Protein 3V96 (pdb70)

B-factor: mean 47.63, std 18.94, range [15.51, 154.16]

Radius of gyration: 19.87 Å; Cα contacts (8 Å, |Δi|>4): 748; chains: 2; bounding box: 54×42×40 Å

Foldseek 3Di:
DDADAAQLLRLLLPFQWKFKWFWDPPDQKDKTFIGTPGTLHHVATIEIAGPDLVVFGDDDDDPDRVFIKIWRFHADPRHTYDGNRHDIGTPVVADVQSVCCSNPNSVQLNPQAEEDEQPDDVRDDPFLRYEYQCCCVPVVDSPDCLSRHWHFHDPDHSHTYTDD/DLFDPDAEFEEEAADDQPLDDPVLLVVLLVLLVVQLVVLFSHDYHYDHDDDTQEYEYEDAADDPDPDGDDAEDDDQWAAAAGDDDRHLYIYGYSSWREDCALPTQDSNLVSNLRNLRSGRHAADPDLDASSPPDSRCNVPPVPDHGDVVSSVRSVVHGD

Nearest PDB structures (foldseek):
  3v96-assembly1_A  TM=1.006E+00  e=2.222E-39  Homo sapiens
  6mav-assembly1_B  TM=9.788E-01  e=2.494E-33  Homo sapiens
  1uea-assembly2_D  TM=9.719E-01  e=1.109E-32  Homo sapiens
  7s7l-assembly1_B  TM=9.768E-01  e=2.820E-32  Homo sapiens
  6n9d-assembly1_B  TM=9.554E-01  e=1.179E-31  Homo sapiens

Organism: Homo sapiens (NCBI:txid9606)

GO terms:
  GO:0005125 cytokine activity (F, IDA)
  GO:0008191 metalloendopeptidase inhibitor activity (F, IDA)
  GO:0005576 extracellular region (C, IDA)
  GO:0043086 negative regulation of catalytic activity (P, IDA)
  GO:0010951 negative regulation of endopeptidase activity (P, IDA)
  GO:0008284 positive regulation of cell population proliferation (P, IDA)
  GO:0005576 extracellular region (C, EXP)
  GO:2001044 regulation of integrin-mediated signaling pathway (P, IMP)
  GO:0005576 extracellular region (C, TAS)
  GO:0005788 endoplasmic reticulum lumen (C, TAS)
  GO:0031093 platelet alpha granule lumen (C, TAS)
  GO:0005515 protein binding (F, IPI)
  GO:1901164 negative regulation of trophoblast cell migration (P, IMP)
  GO:0030414 peptidase inhibitor activity (F, IDA)
  GO:1905049 negative regulation of metallopeptidase activity (P, IDA)
  GO:0051045 negative regulation of membrane protein ectodomain proteolysis (P, IDA)
  GO:0071492 cellular response to UV-A (P, IDA)
  GO:0070062 extracellular exosome (C, HDA)
  GO:0008270 zinc ion binding (F, IDA)

InterPro domains:
  IPR001134 Netrin domain [PS50189] (24-147)
  IPR001820 Protease inhibitor I35 (TIMP) [PF00965] (22-199)
  IPR001820 Protease inhibitor I35 (TIMP) [PTHR11844] (9-205)
  IPR001820 Protease inhibitor I35 (TIMP) [SM00206] (24-199)
  IPR008993 Tissue inhibitor of metalloproteinases-like, OB-fold [G3DSA:2.40.50.120] (39-130)
  IPR008993 Tissue inhibitor of metalloproteinases-like, OB-fold [SSF50242] (24-202)
  IPR027465 Proteinase inhibitor I35b (TIMP), C-terminal [G3DSA:3.90.370.10] (24-199)
  IPR030490 Tissue inhibitor of metalloproteinase, conserved site [PS00288] (24-36)

Structure (mmCIF, N/CA/C/O backbone):
data_3V96
#
_entry.id   3V96
#
_cell.length_a   231.720
_cell.length_b   37.682
_cell.length_c   39.523
_cell.angle_alpha   90.00
_cell.angle_beta   90.00
_cell.angle_gamma   90.00
#
_symmetry.space_group_name_H-M   'P 21 21 2'
#
loop_
_entity.id
_entity.type
_entity.pdbx_description
1 polymer 'Metalloproteinase inhibitor 1'
2 polymer Stromelysin-2
3 non-polymer 'PHOSPHATE ION'
4 non-polymer 'ZINC ION'
5 non-polymer 'CALCIUM ION'
6 water water
#
loop_
_atom_site.group_PDB
_atom_site.id
_atom_site.type_symbol
_atom_site.label_atom_id
_atom_site.label_alt_id
_atom_site.label_comp_id
_atom_site.label_asym_id
_atom_site.label_entity_id
_atom_site.label_seq_id
_atom_site.pdbx_PDB_ins_code
_atom_site.Cartn_x
_atom_site.Cartn_y
_atom_site.Cartn_z
_atom_site.occupancy
_atom_site.B_iso_or_equiv
_atom_site.auth_seq_id
_atom_site.auth_comp_id
_atom_site.auth_asym_id
_atom_site.auth_atom_id
_atom_site.pdbx_PDB_model_num
ATOM 1 N N . CYS A 1 1 ? 140.385 5.382 -7.852 1.00 23.76 1 CYS A N 1
ATOM 2 C CA . CYS A 1 1 ? 141.511 4.364 -7.837 1.00 22.73 1 CYS A CA 1
ATOM 3 C C . CYS A 1 1 ? 141.969 4.291 -6.386 1.00 22.80 1 CYS A C 1
ATOM 4 O O . CYS A 1 1 ? 142.047 5.310 -5.709 1.00 22.22 1 CYS A O 1
ATOM 7 N N . THR A 1 2 ? 142.160 3.098 -5.879 1.00 23.09 2 THR A N 1
ATOM 8 C CA . THR A 1 2 ? 142.529 2.940 -4.441 1.00 23.00 2 THR A CA 1
ATOM 9 C C . THR A 1 2 ? 143.857 2.181 -4.428 1.00 21.96 2 THR A C 1
ATOM 10 O O . THR A 1 2 ? 143.963 1.182 -5.085 1.00 21.84 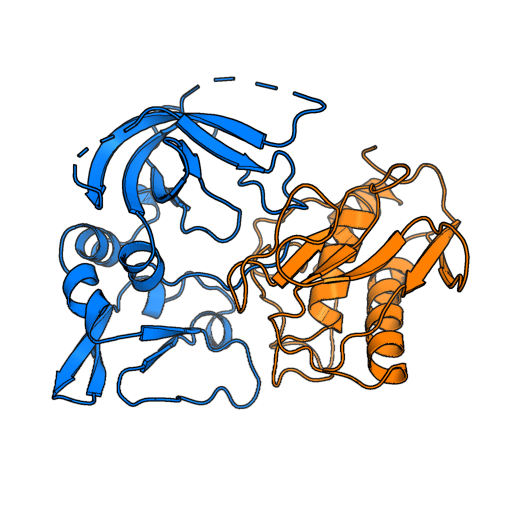2 THR A O 1
ATOM 14 N N . CYS A 1 3 ? 144.874 2.638 -3.668 1.00 22.26 3 CYS A N 1
ATOM 15 C CA . CYS A 1 3 ? 146.196 2.015 -3.666 1.00 21.66 3 CYS A CA 1
ATOM 16 C C . CYS A 1 3 ? 146.623 1.579 -2.249 1.00 22.74 3 CYS A C 1
ATOM 17 O O . CYS A 1 3 ? 146.280 2.272 -1.312 1.00 22.10 3 CYS A O 1
ATOM 20 N N . VAL A 1 4 ? 147.402 0.502 -2.140 1.00 21.20 4 VAL A N 1
ATOM 21 C CA . VAL A 1 4 ? 148.278 0.264 -1.010 1.00 25.80 4 VAL A CA 1
ATOM 22 C C . VAL A 1 4 ? 149.364 1.296 -1.185 1.00 25.65 4 VAL A C 1
ATOM 23 O O . VAL A 1 4 ? 149.907 1.358 -2.254 1.00 25.48 4 VAL A O 1
ATOM 27 N N . PRO A 1 5 ? 149.698 2.077 -0.151 1.00 27.02 5 PRO A N 1
ATOM 28 C CA . PRO A 1 5 ? 150.843 3.002 -0.215 1.00 29.09 5 PRO A CA 1
ATOM 29 C C . PRO A 1 5 ? 152.186 2.201 -0.251 1.00 29.94 5 PRO A C 1
ATOM 30 O O . PRO A 1 5 ? 152.272 1.148 0.399 1.00 29.70 5 PRO A O 1
ATOM 34 N N . PRO A 1 6 ? 153.212 2.676 -0.984 1.00 29.91 6 PRO A N 1
ATOM 35 C CA . PRO A 1 6 ? 154.510 2.067 -0.859 1.00 30.27 6 PRO A CA 1
ATOM 36 C C . PRO A 1 6 ? 155.310 2.866 0.199 1.00 29.69 6 PRO A C 1
ATOM 37 O O . PRO A 1 6 ? 155.223 4.105 0.288 1.00 29.89 6 PRO A O 1
ATOM 41 N N . HIS A 1 7 ? 156.051 2.145 0.991 1.00 28.72 7 HIS A N 1
ATOM 42 C CA . HIS A 1 7 ? 157.065 2.752 1.878 1.00 28.80 7 HIS A CA 1
ATOM 43 C C . HIS A 1 7 ? 158.177 3.121 0.854 1.00 26.35 7 HIS A C 1
ATOM 44 O O . HIS A 1 7 ? 158.276 2.457 -0.186 1.00 24.94 7 HIS A O 1
ATOM 51 N N . PRO A 1 8 ? 158.965 4.182 1.114 1.00 25.52 8 PRO A N 1
ATOM 52 C CA . PRO A 1 8 ? 160.095 4.579 0.236 1.00 25.25 8 PRO A CA 1
ATOM 53 C C . PRO A 1 8 ? 161.087 3.437 -0.095 1.00 27.36 8 PRO A C 1
ATOM 54 O O . PRO A 1 8 ? 161.504 3.309 -1.308 1.00 28.60 8 PRO A O 1
ATOM 58 N N . GLN A 1 9 ? 161.353 2.555 0.870 1.00 28.43 9 GLN A N 1
ATOM 59 C CA . GLN A 1 9 ? 162.226 1.364 0.656 1.00 30.12 9 GLN A CA 1
ATOM 60 C C . GLN A 1 9 ? 161.617 0.404 -0.399 1.00 30.03 9 GLN A C 1
ATOM 61 O O . GLN A 1 9 ? 162.302 -0.061 -1.324 1.00 28.87 9 GLN A O 1
ATOM 67 N N . THR A 1 10 ? 160.348 0.071 -0.200 1.00 28.79 10 THR A N 1
ATOM 68 C CA . THR A 1 10 ? 159.543 -0.654 -1.176 1.00 28.28 10 THR A CA 1
ATOM 69 C C . THR A 1 10 ? 159.528 -0.089 -2.596 1.00 27.73 10 THR A C 1
ATOM 70 O O . THR A 1 10 ? 159.744 -0.857 -3.602 1.00 27.28 10 THR A O 1
ATOM 74 N N . ALA A 1 11 ? 159.226 1.224 -2.668 1.00 25.06 11 ALA A N 1
ATOM 75 C CA . ALA A 1 11 ? 159.239 1.952 -3.901 1.00 26.23 11 ALA A CA 1
ATOM 76 C C . ALA A 1 11 ? 160.629 1.845 -4.610 1.00 26.82 11 ALA A C 1
ATOM 77 O O . ALA A 1 11 ? 160.716 1.524 -5.840 1.00 30.23 11 ALA A O 1
ATOM 79 N N . PHE A 1 12 ? 161.690 2.138 -3.863 1.00 28.41 12 PHE A N 1
ATOM 80 C CA . PHE A 1 12 ? 163.076 2.002 -4.368 1.00 29.69 12 PHE A CA 1
ATOM 81 C C . PHE A 1 12 ? 163.344 0.608 -4.965 1.00 31.31 12 PHE A C 1
ATOM 82 O O . PHE A 1 12 ? 163.689 0.482 -6.194 1.00 31.05 12 PHE A O 1
ATOM 90 N N . CYS A 1 13 ? 163.099 -0.408 -4.123 1.00 31.88 13 CYS A N 1
ATOM 91 C CA . CYS A 1 13 ? 163.395 -1.837 -4.419 1.00 35.72 13 CYS A CA 1
ATOM 92 C C . CYS A 1 13 ? 162.594 -2.469 -5.558 1.00 37.20 13 CYS A C 1
ATOM 93 O O . CYS A 1 13 ? 163.130 -3.342 -6.235 1.00 40.71 13 CYS A O 1
ATOM 96 N N . ASN A 1 14 ? 161.337 -2.022 -5.763 1.00 37.17 14 ASN A N 1
ATOM 97 C CA . ASN A 1 14 ? 160.389 -2.523 -6.769 1.00 35.97 14 ASN A CA 1
ATOM 98 C C . ASN A 1 14 ? 160.424 -1.726 -8.042 1.00 35.49 14 ASN A C 1
ATOM 99 O O . ASN A 1 14 ? 159.838 -2.180 -9.022 1.00 36.98 14 ASN A O 1
ATOM 104 N N . SER A 1 15 ? 160.950 -0.500 -8.025 1.00 33.74 15 SER A N 1
ATOM 105 C CA . SER A 1 15 ? 160.927 0.351 -9.236 1.00 32.59 15 SER A CA 1
ATOM 106 C C . SER A 1 15 ? 162.125 0.035 -10.102 1.00 34.16 15 SER A C 1
ATOM 107 O O . SER A 1 15 ? 163.192 -0.472 -9.596 1.00 34.15 15 SER A O 1
ATOM 110 N N . ASP A 1 16 ? 161.944 0.318 -11.400 1.00 33.67 16 ASP A N 1
ATOM 111 C CA . ASP A 1 16 ? 163.017 0.195 -12.382 1.00 35.35 16 ASP A CA 1
ATOM 112 C C . ASP A 1 16 ? 163.881 1.439 -12.448 1.00 35.08 16 ASP A C 1
ATOM 113 O O . ASP A 1 16 ? 165.058 1.364 -12.782 1.00 38.58 16 ASP A O 1
ATOM 118 N N . LEU A 1 17 ? 163.275 2.602 -12.225 1.00 33.43 17 LEU A N 1
ATOM 119 C CA . LEU A 1 17 ? 163.973 3.865 -12.233 1.00 32.03 17 LEU A CA 1
ATOM 120 C C . LEU A 1 17 ? 163.560 4.647 -11.043 1.00 31.45 17 LEU A C 1
ATOM 121 O O . LEU A 1 17 ? 162.352 4.662 -10.681 1.00 32.03 17 LEU A O 1
ATOM 126 N N . VAL A 1 18 ? 164.557 5.221 -10.362 1.00 31.21 18 VAL A N 1
ATOM 127 C CA . VAL A 1 18 ? 164.357 6.127 -9.220 1.00 30.01 18 VAL A CA 1
ATOM 128 C C . VAL A 1 18 ? 165.217 7.320 -9.646 1.00 31.37 18 VAL A C 1
ATOM 129 O O . VAL A 1 18 ? 166.447 7.198 -9.801 1.00 32.40 18 VAL A O 1
ATOM 133 N N . ILE A 1 19 ? 164.558 8.454 -9.881 1.00 29.30 19 ILE A N 1
ATOM 134 C CA . ILE A 1 19 ? 165.227 9.645 -10.349 1.00 30.96 19 ILE A CA 1
ATOM 135 C C . ILE A 1 19 ? 164.666 10.838 -9.589 1.00 31.10 19 ILE A C 1
ATOM 136 O O . ILE A 1 19 ? 163.563 10.738 -9.008 1.00 29.72 19 ILE A O 1
ATOM 141 N N . ARG A 1 20 ? 165.453 11.917 -9.556 1.00 32.63 20 ARG A N 1
ATOM 142 C CA . ARG A 1 20 ? 165.015 13.282 -9.281 1.00 32.67 20 ARG A CA 1
ATOM 143 C C . ARG A 1 20 ? 164.829 13.980 -10.605 1.00 33.10 20 ARG A C 1
ATOM 144 O O . ARG A 1 20 ? 165.712 13.945 -11.454 1.00 34.51 20 ARG A O 1
ATOM 152 N N . ALA A 1 21 ? 163.712 14.664 -10.753 1.00 32.58 21 ALA A N 1
ATOM 153 C CA . ALA A 1 21 ? 163.415 15.342 -11.968 1.00 31.62 21 ALA A CA 1
ATOM 154 C C . ALA A 1 21 ? 162.600 16.598 -11.746 1.00 32.23 21 ALA A C 1
ATOM 155 O O . ALA A 1 21 ? 161.911 16.706 -10.745 1.00 32.26 21 ALA A O 1
ATOM 157 N N . LYS A 1 22 ? 162.731 17.574 -12.644 1.00 34.24 22 LYS A N 1
ATOM 158 C CA . LYS A 1 22 ? 161.789 18.689 -12.684 1.00 35.53 22 LYS A CA 1
ATOM 159 C C . LYS A 1 22 ? 160.727 18.365 -13.702 1.00 34.77 22 LYS A C 1
ATOM 160 O O . LYS A 1 22 ? 160.971 17.597 -14.613 1.00 34.39 22 LYS A O 1
ATOM 166 N N . PHE A 1 23 ? 159.518 18.873 -13.464 1.00 34.31 23 PHE A N 1
ATOM 167 C CA . PHE A 1 23 ? 158.411 18.724 -14.417 1.00 31.69 23 PHE A CA 1
ATOM 168 C C . PHE A 1 23 ? 158.439 19.978 -15.282 1.00 33.61 23 PHE A C 1
ATOM 169 O O . PHE A 1 23 ? 158.680 21.069 -14.767 1.00 35.22 23 PHE A O 1
ATOM 177 N N . VAL A 1 24 ? 158.287 19.808 -16.593 1.00 87.48 24 VAL A N 1
ATOM 178 C CA . VAL A 1 24 ? 158.160 20.924 -17.527 1.00 98.93 24 VAL A CA 1
ATOM 179 C C . VAL A 1 24 ? 156.945 20.643 -18.399 1.00 98.19 24 VAL A C 1
ATOM 180 O O . VAL A 1 24 ? 156.147 21.535 -18.659 1.00 107.50 24 VAL A O 1
ATOM 184 N N . GLN A 1 31 ? 142.754 14.484 -23.778 1.00 91.03 31 GLN A N 1
ATOM 185 C CA . GLN A 1 31 ? 141.511 14.367 -24.541 1.00 100.17 31 GLN A CA 1
ATOM 186 C C . GLN A 1 31 ? 141.030 12.905 -24.567 1.00 90.19 31 GLN A C 1
ATOM 187 O O . GLN A 1 31 ? 141.089 12.242 -23.551 1.00 80.41 31 GLN A O 1
ATOM 193 N N . THR A 1 32 ? 140.574 12.391 -25.709 1.00 93.55 32 THR A N 1
ATOM 194 C CA . THR A 1 32 ? 140.066 10.997 -25.777 1.00 86.20 32 THR A CA 1
ATOM 195 C C . THR A 1 32 ? 141.176 9.950 -25.582 1.00 74.35 32 THR A C 1
ATOM 196 O O . THR A 1 32 ? 141.128 8.856 -26.157 1.00 73.31 32 THR A O 1
ATOM 200 N N . THR A 1 33 ? 142.155 10.283 -24.757 1.00 67.16 33 THR A N 1
ATOM 201 C CA . THR A 1 33 ? 143.447 9.599 -24.784 1.00 59.06 33 THR A CA 1
ATOM 202 C C . THR A 1 33 ? 143.732 8.827 -23.479 1.00 49.71 33 THR A C 1
ATOM 203 O O . THR A 1 33 ? 143.575 9.356 -22.377 1.00 48.26 33 THR A O 1
ATOM 207 N N . LEU A 1 34 ? 144.119 7.563 -23.644 1.00 45.60 34 LEU A N 1
ATOM 208 C CA . LEU A 1 34 ? 144.237 6.607 -22.552 1.00 41.43 34 LEU A CA 1
ATOM 209 C C . LEU A 1 34 ? 145.281 7.034 -21.484 1.00 36.75 34 LEU A C 1
ATOM 210 O O . LEU A 1 34 ? 145.033 6.916 -20.281 1.00 36.14 34 LEU A O 1
ATOM 215 N N . TYR A 1 35 ? 146.448 7.487 -21.937 1.00 37.45 35 TYR A N 1
ATOM 216 C CA . TYR A 1 35 ? 147.524 7.912 -21.050 1.00 36.88 35 TYR A CA 1
ATOM 217 C C . TYR A 1 35 ? 147.857 9.351 -21.260 1.00 40.27 35 TYR A C 1
ATOM 218 O O . TYR A 1 35 ? 147.779 9.895 -22.403 1.00 45.21 35 TYR A O 1
ATOM 227 N N . GLN A 1 36 ? 148.277 9.950 -20.174 1.00 37.19 36 GLN A N 1
ATOM 228 C CA . GLN A 1 36 ? 148.879 11.239 -20.237 1.00 38.10 36 GLN A CA 1
ATOM 229 C C . GLN A 1 36 ? 150.362 11.116 -20.043 1.00 35.94 36 GLN A C 1
ATOM 230 O O . GLN A 1 36 ? 150.838 10.105 -19.460 1.00 36.45 36 GLN A O 1
ATOM 236 N N . ARG A 1 37 ? 151.108 12.123 -20.498 1.00 34.96 37 ARG A N 1
ATOM 237 C CA . ARG A 1 37 ? 152.559 12.153 -20.275 1.00 33.72 37 ARG A CA 1
ATOM 238 C C . ARG A 1 37 ? 152.927 13.544 -19.813 1.00 32.89 37 ARG A C 1
ATOM 239 O O . ARG A 1 37 ? 152.303 14.541 -20.271 1.00 33.84 37 ARG A O 1
ATOM 247 N N . TYR A 1 38 ? 153.913 13.602 -18.898 1.00 31.41 38 TYR A N 1
ATOM 248 C CA . TYR A 1 38 ? 154.551 14.835 -18.536 1.00 30.36 38 TYR A CA 1
ATOM 249 C C . TYR A 1 38 ? 155.960 14.773 -19.064 1.00 30.69 38 TYR A C 1
ATOM 250 O O . TYR A 1 38 ? 156.596 13.687 -19.007 1.00 29.44 38 TYR A O 1
ATOM 259 N N . GLU A 1 39 ? 156.440 15.924 -19.556 1.00 31.94 39 GLU A N 1
ATOM 260 C CA . GLU A 1 39 ? 157.816 16.179 -19.900 1.00 33.71 39 GLU A CA 1
ATOM 261 C C . GLU A 1 39 ? 158.575 16.494 -18.616 1.00 33.44 39 GLU A C 1
ATOM 262 O O . GLU A 1 39 ? 158.178 17.396 -17.874 1.00 33.22 39 GLU A O 1
ATOM 268 N N . ILE A 1 40 ? 159.653 15.752 -18.373 1.00 33.77 40 ILE A N 1
ATOM 269 C CA . ILE A 1 40 ? 160.517 15.967 -17.207 1.00 33.52 40 ILE A CA 1
ATOM 270 C C . ILE A 1 40 ? 161.981 16.224 -17.589 1.00 36.07 40 ILE A C 1
ATOM 271 O O . ILE A 1 40 ? 162.401 15.953 -18.737 1.00 38.67 40 ILE A O 1
ATOM 276 N N . LYS A 1 41 ? 162.708 16.853 -16.660 1.00 36.48 41 LYS A N 1
ATOM 277 C CA . LYS A 1 41 ? 164.165 16.976 -16.746 1.00 38.97 41 LYS A CA 1
ATOM 278 C C . LYS A 1 41 ? 164.803 16.332 -15.535 1.00 38.11 41 LYS A C 1
ATOM 279 O O . LYS A 1 41 ? 164.698 16.840 -14.375 1.00 40.04 41 LYS A O 1
ATOM 285 N N . MET A 1 42 ? 165.388 15.175 -15.784 1.00 37.45 42 MET A N 1
ATOM 286 C CA . MET A 1 42 ? 166.096 14.415 -14.770 1.00 38.85 42 MET A CA 1
ATOM 287 C C . MET A 1 42 ? 167.328 15.194 -14.243 1.00 40.45 42 MET A C 1
ATOM 288 O O . MET A 1 42 ? 168.137 15.720 -15.023 1.00 42.58 42 MET A O 1
ATOM 293 N N . THR A 1 43 ? 167.460 15.280 -12.930 1.00 39.53 43 THR A N 1
ATOM 294 C CA . THR A 1 43 ? 168.598 15.996 -12.348 1.00 43.30 43 THR A CA 1
ATOM 295 C C . THR A 1 43 ? 169.520 14.978 -11.679 1.00 42.97 43 THR A C 1
ATOM 296 O O . THR A 1 43 ? 170.670 15.272 -11.376 1.00 44.03 43 THR A O 1
ATOM 300 N N . LYS A 1 44 ? 169.024 13.752 -11.502 1.00 42.44 44 LYS A N 1
ATOM 301 C CA . LYS A 1 44 ? 169.794 12.713 -10.793 1.00 42.89 44 LYS A CA 1
ATOM 302 C C . LYS A 1 44 ? 169.185 11.331 -10.949 1.00 41.36 44 LYS A C 1
ATOM 303 O O . LYS A 1 44 ? 167.957 11.136 -10.858 1.00 39.52 44 LYS A O 1
ATOM 309 N N . MET A 1 45 ? 170.030 10.341 -11.160 1.00 41.18 45 MET A N 1
ATOM 310 C CA . MET A 1 45 ? 169.507 8.997 -11.127 1.00 38.11 45 MET A CA 1
ATOM 311 C C . MET A 1 45 ? 170.030 8.263 -9.936 1.00 37.43 45 MET A C 1
ATOM 312 O O . MET A 1 45 ? 171.213 8.234 -9.709 1.00 38.66 45 MET A O 1
ATOM 317 N N . TYR A 1 46 ? 169.111 7.669 -9.187 1.00 33.63 46 TYR A N 1
ATOM 318 C CA . TYR A 1 46 ? 169.413 6.854 -7.995 1.00 33.07 46 TYR A CA 1
ATOM 319 C C . TYR A 1 46 ? 169.278 5.335 -8.270 1.00 31.81 46 TYR A C 1
ATOM 320 O O . TYR A 1 46 ? 169.946 4.553 -7.546 1.00 33.79 46 TYR A O 1
ATOM 329 N N . LYS A 1 47 ? 168.471 4.939 -9.266 1.00 106.31 47 LYS A N 1
ATOM 330 C CA . LYS A 1 47 ? 168.385 3.556 -9.731 1.00 108.24 47 LYS A CA 1
ATOM 331 C C . LYS A 1 47 ? 168.008 3.499 -11.208 1.00 110.27 47 LYS A C 1
ATOM 332 O O . LYS A 1 47 ? 167.268 4.367 -11.679 1.00 107.77 47 LYS A O 1
ATOM 338 N N . GLY A 1 48 ? 168.542 2.481 -11.926 1.00 115.44 48 GLY A N 1
ATOM 339 C CA . GLY A 1 48 ? 168.223 2.235 -13.339 1.00 118.65 48 GLY A CA 1
ATOM 340 C C . GLY A 1 48 ? 169.327 2.428 -14.389 1.00 125.98 48 GLY A C 1
ATOM 341 O O . GLY A 1 48 ? 169.053 2.527 -15.585 1.00 128.99 48 GLY A O 1
ATOM 342 N N . PHE A 1 49 ? 170.579 2.447 -13.959 1.00 129.62 49 PHE A N 1
ATOM 343 C CA . PHE A 1 49 ? 171.690 2.809 -14.848 1.00 136.88 49 PHE A CA 1
ATOM 344 C C . PHE A 1 49 ? 171.925 1.914 -16.076 1.00 143.35 49 PHE A C 1
ATOM 345 O O . PHE A 1 49 ? 171.344 0.839 -16.197 1.00 142.84 49 PHE A O 1
ATOM 353 N N . ILE A 1 58 ? 165.976 9.906 -20.214 1.00 132.87 58 ILE A N 1
ATOM 354 C CA . ILE A 1 58 ? 164.683 9.898 -19.541 1.00 125.04 58 ILE A CA 1
ATOM 355 C C . ILE A 1 58 ? 164.136 11.304 -19.543 1.00 123.36 58 ILE A C 1
ATOM 356 O O . ILE A 1 58 ? 164.709 12.207 -18.941 1.00 122.84 58 ILE A O 1
ATOM 361 N N . ARG A 1 59 ? 163.010 11.474 -20.223 1.00 29.46 59 ARG A N 1
ATOM 362 C CA . ARG A 1 59 ? 162.446 12.820 -20.486 1.00 30.79 59 ARG A CA 1
ATOM 363 C C . ARG A 1 59 ? 160.932 12.898 -20.382 1.00 31.61 59 ARG A C 1
ATOM 364 O O . ARG A 1 59 ? 160.363 14.006 -20.373 1.00 31.86 59 ARG A O 1
ATOM 372 N N . PHE A 1 60 ? 160.266 11.743 -20.363 1.00 31.75 60 PHE A N 1
ATOM 373 C CA . PHE A 1 60 ? 158.814 11.694 -20.110 1.00 32.52 60 PHE A CA 1
ATOM 374 C C . PHE A 1 60 ? 158.453 10.609 -19.145 1.00 31.11 60 PHE A C 1
ATOM 375 O O . PHE A 1 60 ? 159.218 9.611 -19.049 1.00 32.40 60 PHE A O 1
ATOM 383 N N . VAL A 1 61 ? 157.316 10.778 -18.447 1.00 28.88 61 VAL A N 1
ATOM 384 C CA . VAL A 1 61 ? 156.749 9.784 -17.506 1.00 29.90 61 VAL A CA 1
ATOM 385 C C . VAL A 1 61 ? 155.245 9.680 -17.837 1.00 30.64 61 VAL A C 1
ATOM 386 O O . VAL A 1 61 ? 154.578 10.703 -18.073 1.00 32.71 61 VAL A O 1
ATOM 390 N N . TYR A 1 62 ? 154.746 8.448 -17.974 1.00 28.91 62 TYR A N 1
ATOM 391 C CA . TYR A 1 62 ? 153.418 8.201 -18.464 1.00 27.24 62 TYR A CA 1
ATOM 392 C C . TYR A 1 62 ? 152.533 7.693 -17.368 1.00 27.73 62 TYR A C 1
ATOM 393 O O . TYR A 1 62 ? 152.998 7.084 -16.401 1.00 28.56 62 TYR A O 1
ATOM 402 N N . THR A 1 63 ? 151.260 8.030 -17.475 1.00 26.61 63 THR A N 1
ATOM 403 C CA . THR A 1 63 ? 150.340 7.729 -16.427 1.00 26.17 63 THR A CA 1
ATOM 404 C C . THR A 1 63 ? 148.964 7.786 -17.058 1.00 24.84 63 THR A C 1
ATOM 405 O O . THR A 1 63 ? 148.723 8.573 -18.054 1.00 27.62 63 THR A O 1
ATOM 409 N N . PRO A 1 64 ? 148.054 6.921 -16.547 1.00 23.81 64 PRO A N 1
ATOM 410 C CA . PRO A 1 64 ? 146.676 6.931 -16.956 1.00 24.31 64 PRO A CA 1
ATOM 411 C C . PRO A 1 64 ? 146.124 8.362 -16.841 1.00 25.22 64 PRO A C 1
ATOM 412 O O . PRO A 1 64 ? 146.507 9.138 -15.921 1.00 25.28 64 PRO A O 1
ATOM 416 N N . ALA A 1 65 ? 145.367 8.706 -17.870 1.00 28.18 65 ALA A N 1
ATOM 417 C CA . ALA A 1 65 ? 144.853 10.020 -18.166 1.00 29.23 65 ALA A CA 1
ATOM 418 C C . ALA A 1 65 ? 143.865 10.623 -17.188 1.00 28.75 65 ALA A C 1
ATOM 419 O O . ALA A 1 65 ? 143.720 11.859 -17.178 1.00 32.00 65 ALA A O 1
ATOM 421 N N . MET A 1 66 ? 143.129 9.788 -16.452 1.00 28.22 66 MET A N 1
ATOM 422 C CA . MET A 1 66 ? 142.294 10.293 -15.344 1.00 28.17 66 MET A CA 1
ATOM 423 C C . MET A 1 66 ? 142.750 9.749 -13.966 1.00 24.44 66 MET A C 1
ATOM 424 O O . MET A 1 66 ? 143.217 8.599 -13.827 1.00 22.92 66 MET A O 1
ATOM 429 N N . GLU A 1 67 ? 142.531 10.540 -12.922 1.00 24.37 67 GLU A N 1
ATOM 430 C CA . GLU A 1 67 ? 142.794 10.045 -11.550 1.00 23.31 67 GLU A CA 1
ATOM 431 C C . GLU A 1 67 ? 142.012 8.778 -11.165 1.00 22.15 67 GLU A C 1
ATOM 432 O O . GLU A 1 67 ? 142.528 7.882 -10.536 1.00 23.37 67 GLU A O 1
ATOM 438 N N . SER A 1 68 ? 140.759 8.729 -11.566 1.00 23.40 68 SER A N 1
ATOM 439 C CA . SER A 1 68 ? 139.918 7.576 -11.346 1.00 23.74 68 SER A CA 1
ATOM 440 C C . SER A 1 68 ? 140.486 6.219 -11.790 1.00 23.67 68 SER A C 1
ATOM 441 O O . SER A 1 6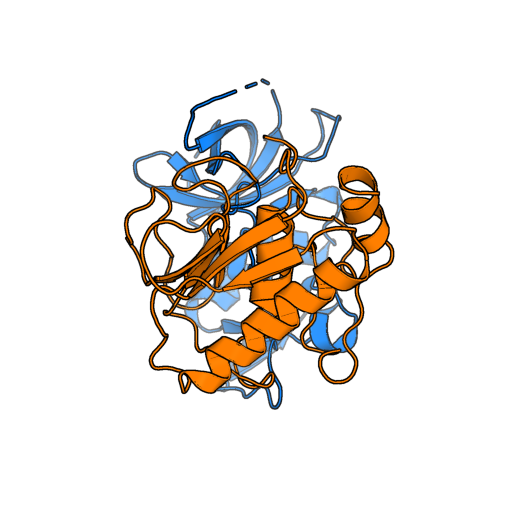8 ? 140.245 5.207 -11.132 1.00 24.36 68 SER A O 1
ATOM 444 N N . VAL A 1 69 ? 141.295 6.187 -12.834 1.00 25.03 69 VAL A N 1
ATOM 445 C CA . VAL A 1 69 ? 141.915 4.938 -13.242 1.00 24.50 69 VAL A CA 1
ATOM 446 C C . VAL A 1 69 ? 143.454 5.006 -12.890 1.00 23.87 69 VAL A C 1
ATOM 447 O O . VAL A 1 69 ? 144.310 4.474 -13.654 1.00 24.80 69 VAL A O 1
ATOM 451 N N . CYS A 1 70 ? 143.790 5.715 -11.788 1.00 22.28 70 CYS A N 1
ATOM 452 C CA . CYS A 1 70 ? 145.134 5.732 -11.168 1.00 21.43 70 CYS A CA 1
ATOM 453 C C . CYS A 1 70 ? 146.195 6.639 -11.828 1.00 22.78 70 CYS A C 1
ATOM 454 O O . CYS A 1 70 ? 147.401 6.324 -11.735 1.00 23.49 70 CYS A O 1
ATOM 457 N N . GLY A 1 71 ? 145.756 7.720 -12.496 1.00 24.29 71 GLY A N 1
ATOM 458 C CA . GLY A 1 71 ? 146.633 8.658 -13.207 1.00 25.22 71 GLY A CA 1
ATOM 459 C C . GLY A 1 71 ? 147.111 9.645 -12.144 1.00 26.38 71 GLY A C 1
ATOM 460 O O . GLY A 1 71 ? 146.270 10.211 -11.423 1.00 25.70 71 GLY A O 1
ATOM 461 N N . TYR A 1 72 ? 148.445 9.755 -11.989 1.00 25.76 72 TYR A N 1
ATOM 462 C CA . TYR A 1 72 ? 149.100 10.762 -11.220 1.00 24.39 72 TYR A CA 1
ATOM 463 C C . TYR A 1 72 ? 148.694 12.134 -11.699 1.00 26.28 72 TYR A C 1
ATOM 464 O O . TYR A 1 72 ? 148.829 12.463 -12.868 1.00 24.88 72 TYR A O 1
ATOM 473 N N . PHE A 1 73 ? 148.205 12.962 -10.793 1.00 25.60 73 PHE A N 1
ATOM 474 C CA . PHE A 1 73 ? 147.899 14.354 -11.182 1.00 28.26 73 PHE A CA 1
ATOM 475 C C . PHE A 1 73 ? 148.910 15.250 -10.450 1.00 30.09 73 PHE A C 1
ATOM 476 O O . PHE A 1 73 ? 148.981 15.201 -9.187 1.00 29.91 73 PHE A O 1
ATOM 484 N N . HIS A 1 74 ? 149.727 15.964 -11.218 1.00 31.63 74 HIS A N 1
ATOM 485 C CA . HIS A 1 74 ? 150.817 16.799 -10.715 1.00 35.01 74 HIS A CA 1
ATOM 486 C C . HIS A 1 74 ? 150.310 18.094 -10.200 1.00 38.13 74 HIS A C 1
ATOM 487 O O . HIS A 1 74 ? 149.723 18.847 -10.961 1.00 40.00 74 HIS A O 1
ATOM 494 N N . ARG A 1 75 ? 150.513 18.343 -8.902 1.00 41.54 75 ARG A N 1
ATOM 495 C CA . ARG A 1 75 ? 150.052 19.586 -8.262 1.00 46.20 75 ARG A CA 1
ATOM 496 C C . ARG A 1 75 ? 151.337 20.324 -7.876 1.00 48.03 75 ARG A C 1
ATOM 497 O O . ARG A 1 75 ? 152.049 19.907 -6.957 1.00 48.40 75 ARG A O 1
ATOM 505 N N . SER A 1 76 ? 151.671 21.353 -8.651 1.00 50.14 76 SER A N 1
ATOM 506 C CA . SER A 1 76 ? 152.857 22.189 -8.452 1.00 51.71 76 SER A CA 1
ATOM 507 C C . SER A 1 76 ? 152.828 23.154 -9.612 1.00 54.67 76 SER A C 1
ATOM 508 O O . SER A 1 76 ? 152.782 22.740 -10.779 1.00 54.57 76 SER A O 1
ATOM 511 N N . HIS A 1 77 ? 152.869 24.445 -9.300 1.00 57.93 77 HIS A N 1
ATOM 512 C CA . HIS A 1 77 ? 152.879 25.484 -10.334 1.00 60.29 77 HIS A CA 1
ATOM 513 C C . HIS A 1 77 ? 154.269 26.166 -10.294 1.00 61.10 77 HIS A C 1
ATOM 514 O O . HIS A 1 77 ? 154.393 27.382 -10.537 1.00 63.55 77 HIS A O 1
ATOM 521 N N . ASN A 1 78 ? 155.294 25.353 -9.960 1.00 58.05 78 ASN A N 1
ATOM 522 C CA . ASN A 1 78 ? 156.717 25.765 -9.943 1.00 57.26 78 ASN A CA 1
ATOM 523 C C . ASN A 1 78 ? 157.611 24.800 -10.714 1.00 54.83 78 ASN A C 1
ATOM 524 O O . ASN A 1 78 ? 157.988 23.746 -10.198 1.00 52.20 78 ASN A O 1
ATOM 529 N N . ARG A 1 79 ? 157.951 25.190 -11.944 1.00 55.63 79 ARG A N 1
ATOM 530 C CA . ARG A 1 79 ? 158.787 24.396 -12.843 1.00 54.96 79 ARG A CA 1
ATOM 531 C C . ARG A 1 79 ? 160.211 24.037 -12.361 1.00 54.06 79 ARG A C 1
ATOM 532 O O . ARG A 1 79 ? 160.827 23.111 -12.898 1.00 53.47 79 ARG A O 1
ATOM 540 N N . SER A 1 80 ? 160.731 24.761 -11.368 1.00 53.55 80 SER A N 1
ATOM 541 C CA . SER A 1 80 ? 162.075 24.489 -10.844 1.00 52.58 80 SER A CA 1
ATOM 542 C C . SER A 1 80 ? 162.032 23.539 -9.610 1.00 50.67 80 SER A C 1
ATOM 543 O O . SER A 1 80 ? 163.069 23.240 -8.975 1.00 49.54 80 SER A O 1
ATOM 546 N N . GLU A 1 81 ? 160.830 23.051 -9.286 1.00 47.62 81 GLU A N 1
ATOM 547 C CA . GLU A 1 81 ? 160.679 22.105 -8.191 1.00 45.71 81 GLU A CA 1
ATOM 548 C C . GLU A 1 81 ? 161.126 20.710 -8.627 1.00 42.91 81 GLU A C 1
ATOM 549 O O . GLU A 1 81 ? 160.784 20.210 -9.718 1.00 42.88 81 GLU A O 1
ATOM 555 N N . GLU A 1 82 ? 161.955 20.113 -7.786 1.00 42.06 82 GLU A N 1
ATOM 556 C CA . GLU A 1 82 ? 162.442 18.778 -8.024 1.00 40.16 82 GLU A CA 1
ATOM 557 C C . GLU A 1 82 ? 161.585 17.791 -7.302 1.00 36.79 82 GLU A C 1
ATOM 558 O O . GLU A 1 82 ? 161.166 18.039 -6.181 1.00 37.69 82 GLU A O 1
ATOM 564 N N . PHE A 1 83 ? 161.417 16.652 -7.957 1.00 34.04 83 PHE A N 1
ATOM 565 C CA . PHE A 1 83 ? 160.524 15.597 -7.532 1.00 32.38 83 PHE A CA 1
ATOM 566 C C . PHE A 1 83 ? 161.267 14.289 -7.555 1.00 30.85 83 PHE A C 1
ATOM 567 O O . PHE A 1 83 ? 162.033 14.029 -8.454 1.00 32.02 83 PHE A O 1
ATOM 575 N N . LEU A 1 84 ? 161.038 13.470 -6.535 1.00 29.52 84 LEU A N 1
ATOM 576 C CA . LEU A 1 84 ? 161.493 12.104 -6.577 1.00 28.06 84 LEU A CA 1
ATOM 577 C C . LEU A 1 84 ? 160.406 11.279 -7.213 1.00 26.37 84 LEU A C 1
ATOM 578 O O . LEU A 1 84 ? 159.234 11.245 -6.700 1.00 26.83 84 LEU A O 1
ATOM 583 N N . ILE A 1 85 ? 160.793 10.502 -8.209 1.00 24.28 85 ILE A N 1
ATOM 584 C CA . ILE A 1 85 ? 159.829 9.669 -8.963 1.00 22.46 85 ILE A CA 1
ATOM 585 C C . ILE A 1 85 ? 160.398 8.289 -8.910 1.00 21.91 85 ILE A C 1
ATOM 586 O O . ILE A 1 85 ? 161.611 8.122 -9.182 1.00 22.35 85 ILE A O 1
ATOM 591 N N . ALA A 1 86 ? 159.575 7.340 -8.484 1.00 20.65 86 ALA A N 1
ATOM 592 C CA . ALA A 1 86 ? 159.959 5.939 -8.545 1.00 24.37 86 ALA A CA 1
ATOM 593 C C . ALA A 1 86 ? 159.003 5.181 -9.407 1.00 24.65 86 ALA A C 1
ATOM 594 O O . ALA A 1 86 ? 157.821 5.053 -9.067 1.00 26.36 86 ALA A O 1
ATOM 596 N N . GLY A 1 87 ? 159.499 4.698 -10.532 1.00 26.50 87 GLY A N 1
ATOM 597 C CA . GLY A 1 87 ? 158.599 4.237 -11.639 1.00 28.04 87 GLY A CA 1
ATOM 598 C C . GLY A 1 87 ? 158.963 2.888 -12.261 1.00 30.75 87 GLY A C 1
ATOM 599 O O . GLY A 1 87 ? 160.023 2.276 -11.914 1.00 31.96 87 GLY A O 1
ATOM 600 N N . LYS A 1 88 ? 158.095 2.410 -13.161 1.00 29.01 88 LYS A N 1
ATOM 601 C CA . LYS A 1 88 ? 158.244 1.122 -13.838 1.00 31.27 88 LYS A CA 1
ATOM 602 C C . LYS A 1 88 ? 158.564 1.439 -15.292 1.00 33.41 88 LYS A C 1
ATOM 603 O O . LYS A 1 88 ? 157.940 2.290 -15.891 1.00 31.22 88 LYS A O 1
ATOM 609 N N . LEU A 1 89 ? 159.549 0.758 -15.842 1.00 35.80 89 LEU A N 1
ATOM 610 C CA . LEU A 1 89 ? 159.873 0.911 -17.210 1.00 40.03 89 LEU A CA 1
ATOM 611 C C . LEU A 1 89 ? 159.140 -0.199 -17.922 1.00 42.77 89 LEU A C 1
ATOM 612 O O . LEU A 1 89 ? 159.182 -1.343 -17.475 1.00 43.77 89 LEU A O 1
ATOM 617 N N . GLN A 1 90 ? 158.441 0.143 -19.012 1.00 44.84 90 GLN A N 1
ATOM 618 C CA . GLN A 1 90 ? 157.689 -0.824 -19.840 1.00 46.34 90 GLN A CA 1
ATOM 619 C C . GLN A 1 90 ? 157.654 -0.470 -21.355 1.00 47.51 90 GLN A C 1
ATOM 620 O O . GLN A 1 90 ? 157.088 0.548 -21.718 1.00 45.59 90 GLN A O 1
ATOM 626 N N . ASP A 1 91 ? 158.259 -1.306 -22.210 1.00 49.45 91 ASP A N 1
ATOM 627 C CA . ASP A 1 91 ? 158.328 -1.087 -23.657 1.00 52.38 91 ASP A CA 1
ATOM 628 C C . ASP A 1 91 ? 159.060 0.219 -24.032 1.00 50.97 91 ASP A C 1
ATOM 629 O O . ASP A 1 91 ? 158.735 0.861 -25.042 1.00 52.16 91 ASP A O 1
ATOM 634 N N . GLY A 1 92 ? 160.030 0.609 -23.210 1.00 47.39 92 GLY A N 1
ATOM 635 C CA . GLY A 1 92 ? 160.818 1.798 -23.472 1.00 44.59 92 GLY A CA 1
ATOM 636 C C . GLY A 1 92 ? 160.404 2.993 -22.618 1.00 39.72 92 GLY A C 1
ATOM 637 O O . GLY A 1 92 ? 161.156 3.961 -22.530 1.00 39.35 92 GLY A O 1
ATOM 638 N N . LEU A 1 93 ? 159.220 2.942 -22.010 1.00 36.82 93 LEU A N 1
ATOM 639 C CA . LEU A 1 93 ? 158.595 4.135 -21.340 1.00 33.72 93 LEU A CA 1
ATOM 640 C C . LEU A 1 93 ? 158.586 4.036 -19.824 1.00 32.46 93 LEU A C 1
ATOM 641 O O . LEU A 1 93 ? 158.315 2.939 -19.304 1.00 34.42 93 LEU A O 1
ATOM 646 N N . LEU A 1 94 ? 158.832 5.156 -19.117 1.00 30.24 94 LEU A N 1
ATOM 647 C CA . LEU A 1 94 ? 158.667 5.238 -17.647 1.00 27.90 94 LEU A CA 1
ATOM 648 C C . LEU A 1 94 ? 157.180 5.450 -17.251 1.00 26.61 94 LEU A C 1
ATOM 649 O O . LEU A 1 94 ? 156.564 6.488 -17.604 1.00 26.42 94 LEU A O 1
ATOM 654 N N . HIS A 1 95 ? 156.612 4.502 -16.482 1.00 23.23 95 HIS A N 1
ATOM 655 C CA . HIS A 1 95 ? 155.222 4.622 -16.006 1.00 24.99 95 HIS A CA 1
ATOM 656 C C . HIS A 1 95 ? 155.105 4.931 -14.537 1.00 22.75 95 HIS A C 1
ATOM 657 O O . HIS A 1 95 ? 155.838 4.336 -13.699 1.00 23.83 95 HIS A O 1
ATOM 664 N N . ILE A 1 96 ? 154.178 5.833 -14.181 1.00 24.57 96 ILE A N 1
ATOM 665 C CA . ILE A 1 96 ? 153.806 6.016 -12.746 1.00 22.56 96 ILE A CA 1
ATOM 666 C C . ILE A 1 96 ? 152.263 5.946 -12.651 1.00 23.56 96 ILE A C 1
ATOM 667 O O . ILE A 1 96 ? 151.519 6.125 -13.690 1.00 18.88 96 ILE A O 1
ATOM 672 N N . THR A 1 97 ? 151.790 5.783 -11.424 1.00 20.03 97 THR A N 1
ATOM 673 C CA . THR A 1 97 ? 150.343 5.807 -11.154 1.00 22.71 97 THR A CA 1
ATOM 674 C C . THR A 1 97 ? 150.158 6.444 -9.786 1.00 21.68 97 THR A C 1
ATOM 675 O O . THR A 1 97 ? 151.093 6.810 -9.110 1.00 22.34 97 THR A O 1
ATOM 679 N N . THR A 1 98 ? 148.905 6.603 -9.395 1.00 23.31 98 THR A N 1
ATOM 680 C CA . THR A 1 98 ? 148.609 7.171 -8.080 1.00 23.52 98 THR A CA 1
ATOM 681 C C . THR A 1 98 ? 149.243 6.270 -7.028 1.00 20.82 98 THR A C 1
ATOM 682 O O . THR A 1 98 ? 149.468 6.748 -5.882 1.00 22.35 98 THR A O 1
ATOM 686 N N . CYS A 1 99 ? 149.609 5.012 -7.352 1.00 21.23 99 CYS A N 1
ATOM 687 C CA . CYS A 1 99 ? 150.116 4.108 -6.285 1.00 24.11 99 CYS A CA 1
ATOM 688 C C . CYS A 1 99 ? 151.650 4.139 -6.216 1.00 25.22 99 CYS A C 1
ATOM 689 O O . CYS A 1 99 ? 152.208 3.608 -5.275 1.00 24.83 99 CYS A O 1
ATOM 692 N N . SER A 1 100 ? 152.305 4.767 -7.212 1.00 22.26 100 SER A N 1
ATOM 693 C CA . SER A 1 100 ? 153.748 5.039 -7.077 1.00 21.29 100 SER A CA 1
ATOM 694 C C . SER A 1 100 ? 154.190 6.008 -5.970 1.00 23.44 100 SER A C 1
ATOM 695 O O . SER A 1 100 ? 153.461 6.905 -5.521 1.00 22.29 100 SER A O 1
ATOM 698 N N . PHE A 1 101 ? 155.437 5.861 -5.570 1.00 22.63 101 PHE A N 1
ATOM 699 C CA . PHE A 1 101 ? 156.030 6.899 -4.752 1.00 24.82 101 PHE A CA 1
ATOM 700 C C . PHE A 1 101 ? 156.551 8.051 -5.609 1.00 24.87 101 PHE A C 1
ATOM 701 O O . PHE A 1 101 ? 157.540 7.853 -6.357 1.00 26.89 101 PHE A O 1
ATOM 709 N N . VAL A 1 102 ? 155.873 9.208 -5.522 1.00 25.38 102 VAL A N 1
ATOM 710 C CA . VAL A 1 102 ? 156.227 10.478 -6.163 1.00 24.44 102 VAL A CA 1
ATOM 711 C C . VAL A 1 102 ? 156.070 11.586 -5.123 1.00 26.17 102 VAL A C 1
ATOM 712 O O . VAL A 1 102 ? 155.007 11.707 -4.486 1.00 25.98 102 VAL A O 1
ATOM 716 N N . ALA A 1 103 ? 157.125 12.366 -4.876 1.00 25.50 103 ALA A N 1
ATOM 717 C CA . ALA A 1 103 ? 157.130 13.333 -3.762 1.00 26.17 103 ALA A CA 1
ATOM 718 C C . ALA A 1 103 ? 158.082 14.416 -4.157 1.00 27.30 103 ALA A C 1
ATOM 719 O O . ALA A 1 103 ? 159.125 14.117 -4.767 1.00 26.32 103 ALA A O 1
ATOM 721 N N . PRO A 1 104 ? 157.761 15.675 -3.809 1.00 29.39 104 PRO A N 1
ATOM 722 C CA . PRO A 1 104 ? 158.832 16.644 -3.940 1.00 31.18 104 PRO A CA 1
ATOM 723 C C . PRO A 1 104 ? 160.100 16.329 -3.092 1.00 32.42 104 PRO A C 1
ATOM 724 O O . PRO A 1 104 ? 160.018 15.996 -1.874 1.00 32.18 104 PRO A O 1
ATOM 728 N N . TRP A 1 105 ? 161.262 16.440 -3.734 1.00 33.01 105 TRP A N 1
ATOM 729 C CA . TRP A 1 105 ? 162.519 16.081 -3.076 1.00 34.25 105 TRP A CA 1
ATOM 730 C C . TRP A 1 105 ? 162.587 16.766 -1.744 1.00 36.50 105 TRP A C 1
ATOM 731 O O . TRP A 1 105 ? 162.937 16.159 -0.730 1.00 36.73 105 TRP A O 1
ATOM 742 N N . ASN A 1 106 ? 162.262 18.056 -1.764 1.00 38.56 106 ASN A N 1
ATOM 743 C CA . ASN A 1 106 ? 162.319 18.893 -0.593 1.00 41.03 106 ASN A CA 1
ATOM 744 C C . ASN A 1 106 ? 161.314 18.522 0.500 1.00 41.48 106 ASN A C 1
ATOM 745 O O . ASN A 1 106 ? 161.545 18.879 1.606 1.00 42.64 106 ASN A O 1
ATOM 750 N N . SER A 1 107 ? 160.201 17.848 0.170 1.00 39.97 107 SER A N 1
ATOM 751 C CA . SER A 1 107 ? 159.296 17.272 1.187 1.00 39.52 107 SER A CA 1
ATOM 752 C C . SER A 1 107 ? 159.884 16.062 1.939 1.00 39.49 107 SER A C 1
ATOM 753 O O . SER A 1 107 ? 159.443 15.785 3.062 1.00 42.53 107 SER A O 1
ATOM 756 N N . LEU A 1 108 ? 160.917 15.411 1.380 1.00 37.64 108 LEU A N 1
ATOM 757 C CA . LEU A 1 108 ? 161.631 14.294 2.035 1.00 35.63 108 LEU A CA 1
ATOM 758 C C . LEU A 1 108 ? 162.475 14.723 3.263 1.00 38.77 108 LEU A C 1
ATOM 759 O O . LEU A 1 108 ? 163.015 15.829 3.348 1.00 39.92 108 LEU A O 1
ATOM 764 N N . SER A 1 109 ? 162.653 13.806 4.176 1.00 37.25 109 SER A N 1
ATOM 765 C CA . SER A 1 109 ? 163.479 14.094 5.309 1.00 40.67 109 SER A CA 1
ATOM 766 C C . SER A 1 109 ? 164.852 13.712 4.864 1.00 39.90 109 SER A C 1
ATOM 767 O O . SER A 1 109 ? 164.958 12.917 3.953 1.00 37.09 109 SER A O 1
ATOM 770 N N . LEU A 1 110 ? 165.867 14.155 5.608 1.00 41.65 110 LEU A N 1
ATOM 771 C CA . LEU A 1 110 ? 167.264 13.894 5.249 1.00 42.52 110 LEU A CA 1
ATOM 772 C C . LEU A 1 110 ? 167.530 12.410 5.187 1.00 41.15 110 LEU A C 1
ATOM 773 O O . LEU A 1 110 ? 168.191 11.935 4.231 1.00 42.35 110 LEU A O 1
ATOM 778 N N . ALA A 1 111 ? 166.853 11.694 6.082 1.00 38.61 111 ALA A N 1
ATOM 779 C CA . ALA A 1 111 ? 166.951 10.246 6.225 1.00 38.43 111 ALA A CA 1
ATOM 780 C C . ALA A 1 111 ? 166.457 9.588 4.966 1.00 34.80 111 ALA A C 1
ATOM 781 O O . ALA A 1 111 ? 167.068 8.657 4.441 1.00 34.44 111 ALA A O 1
ATOM 783 N N . GLN A 1 112 ? 165.315 10.052 4.523 1.00 34.20 112 GLN A N 1
ATOM 784 C CA . GLN A 1 112 ? 164.714 9.468 3.295 1.00 31.75 112 GLN A CA 1
ATOM 785 C C . GLN A 1 112 ? 165.622 9.688 2.074 1.00 31.89 112 GLN A C 1
ATOM 786 O O . GLN A 1 112 ? 165.728 8.812 1.158 1.00 33.47 112 GLN A O 1
ATOM 792 N N . ARG A 1 113 ? 166.186 10.887 1.975 1.00 33.29 113 ARG A N 1
ATOM 793 C CA . ARG A 1 113 ? 167.198 11.199 0.919 1.00 34.29 113 ARG A CA 1
ATOM 794 C C . ARG A 1 113 ? 168.382 10.222 0.948 1.00 36.80 113 ARG A C 1
ATOM 795 O O . ARG A 1 113 ? 168.715 9.613 -0.088 1.00 34.65 113 ARG A O 1
ATOM 803 N N . ARG A 1 114 ? 168.963 9.999 2.148 1.00 40.28 114 ARG A N 1
ATOM 804 C CA . ARG A 1 114 ? 169.987 8.955 2.256 1.00 44.09 114 ARG A CA 1
ATOM 805 C C . ARG A 1 114 ? 169.479 7.574 1.847 1.00 43.36 114 ARG A C 1
ATOM 806 O O . ARG A 1 114 ? 170.244 6.745 1.341 1.00 45.32 114 ARG A O 1
ATOM 814 N N . GLY A 1 115 ? 168.190 7.324 2.043 1.00 42.07 115 GLY A N 1
ATOM 815 C CA . GLY A 1 115 ? 167.642 6.008 1.720 1.00 41.28 115 GLY A CA 1
ATOM 816 C C . GLY A 1 115 ? 167.795 5.735 0.238 1.00 40.28 115 GLY A C 1
ATOM 817 O O . GLY A 1 115 ? 168.348 4.709 -0.143 1.00 41.53 115 GLY A O 1
ATOM 818 N N . PHE A 1 116 ? 167.328 6.685 -0.569 1.00 38.26 116 PHE A N 1
ATOM 819 C CA . PHE A 1 116 ? 167.318 6.608 -2.046 1.00 38.76 116 PHE A CA 1
ATOM 820 C C . PHE A 1 116 ? 168.739 6.690 -2.580 1.00 40.63 116 PHE A C 1
ATOM 821 O O . PHE A 1 116 ? 169.059 6.127 -3.645 1.00 40.59 116 PHE A O 1
ATOM 829 N N . THR A 1 117 ? 169.595 7.376 -1.813 1.00 41.27 117 THR A N 1
ATOM 830 C CA . THR A 1 117 ? 170.979 7.556 -2.213 1.00 43.89 117 THR A CA 1
ATOM 831 C C . THR A 1 117 ? 171.794 6.299 -1.933 1.00 45.73 117 THR A C 1
ATOM 832 O O . THR A 1 117 ? 172.695 5.987 -2.690 1.00 48.00 117 THR A O 1
ATOM 836 N N . LYS A 1 118 ? 171.494 5.571 -0.853 1.00 45.91 118 LYS A N 1
ATOM 837 C CA . LYS A 1 118 ? 172.490 4.619 -0.368 1.00 47.81 118 LYS A CA 1
ATOM 838 C C . LYS A 1 118 ? 171.929 3.452 0.434 1.00 47.13 118 LYS A C 1
ATOM 839 O O . LYS A 1 118 ? 172.253 2.278 0.165 1.00 48.37 118 LYS A O 1
ATOM 845 N N . THR A 1 119 ? 171.073 3.762 1.404 1.00 45.22 119 THR A N 1
ATOM 846 C CA . THR A 1 119 ? 170.712 2.787 2.422 1.00 44.05 119 THR A CA 1
ATOM 847 C C . THR A 1 119 ? 169.590 1.823 1.996 1.00 43.15 119 THR A C 1
ATOM 848 O O . THR A 1 119 ? 169.636 0.662 2.394 1.00 43.36 119 THR A O 1
ATOM 852 N N . TYR A 1 120 ? 168.620 2.256 1.160 1.00 40.10 120 TYR A N 1
ATOM 853 C CA . TYR A 1 120 ? 167.441 1.369 0.854 1.00 39.21 120 TYR A CA 1
ATOM 854 C C . TYR A 1 120 ? 167.856 0.088 0.169 1.00 39.94 120 TYR A C 1
ATOM 855 O O . TYR A 1 120 ? 167.251 -0.931 0.386 1.00 39.39 120 TYR A O 1
ATOM 864 N N . THR A 1 121 ? 168.924 0.160 -0.648 1.00 42.27 121 THR A N 1
ATOM 865 C CA . THR A 1 121 ? 169.438 -0.983 -1.415 1.00 44.25 121 THR A CA 1
ATOM 866 C C . THR A 1 121 ? 169.915 -2.172 -0.551 1.00 46.37 121 THR A C 1
ATOM 867 O O . THR A 1 121 ? 170.007 -3.311 -1.032 1.00 48.65 121 THR A O 1
ATOM 871 N N . VAL A 1 122 ? 170.192 -1.904 0.719 1.00 46.06 122 VAL A N 1
ATOM 872 C CA . VAL A 1 122 ? 170.654 -2.915 1.657 1.00 48.10 122 VAL A CA 1
ATOM 873 C C . VAL A 1 122 ? 169.497 -3.843 2.032 1.00 47.96 122 VAL A C 1
ATOM 874 O O . VAL A 1 122 ? 169.699 -5.029 2.332 1.00 49.45 122 VAL A O 1
ATOM 878 N N . GLY A 1 123 ? 168.273 -3.304 1.985 1.00 45.10 123 GLY A N 1
ATOM 879 C CA . GLY A 1 123 ? 167.095 -4.080 2.330 1.00 44.73 123 GLY A CA 1
ATOM 880 C C . GLY A 1 123 ? 166.476 -4.884 1.203 1.00 44.41 123 GLY A C 1
ATOM 881 O O . GLY A 1 123 ? 165.736 -5.847 1.483 1.00 45.04 123 GLY A O 1
ATOM 882 N N . CYS A 1 124 ? 166.709 -4.476 -0.056 1.00 44.64 124 CYS A N 1
ATOM 883 C CA . CYS A 1 124 ? 165.981 -5.037 -1.214 1.00 43.65 124 CYS A CA 1
ATOM 884 C C . CYS A 1 124 ? 165.955 -6.556 -1.277 1.00 46.42 124 CYS A C 1
ATOM 885 O O . CYS A 1 124 ? 164.896 -7.144 -1.263 1.00 46.86 124 CYS A O 1
ATOM 888 N N . GLU A 1 125 ? 167.103 -7.209 -1.351 1.00 49.66 125 GLU A N 1
ATOM 889 C CA . GLU A 1 125 ? 167.098 -8.669 -1.434 1.00 53.23 125 GLU A CA 1
ATOM 890 C C . GLU A 1 125 ? 166.542 -9.395 -0.174 1.00 54.00 125 GLU A C 1
ATOM 891 O O . GLU A 1 125 ? 165.746 -10.324 -0.286 1.00 54.60 125 GLU A O 1
ATOM 897 N N . GLU A 1 126 ? 166.963 -8.957 1.009 1.00 54.68 126 GLU A N 1
ATOM 898 C CA . GLU A 1 126 ? 166.712 -9.709 2.244 1.00 57.15 126 GLU A CA 1
ATOM 899 C C . GLU A 1 126 ? 165.350 -9.419 2.910 1.00 55.28 126 GLU A C 1
ATOM 900 O O . GLU A 1 126 ? 164.747 -10.318 3.516 1.00 56.65 126 GLU A O 1
ATOM 906 N N . CYS A 1 127 ? 164.854 -8.182 2.772 1.00 51.88 127 CYS A N 1
ATOM 907 C CA . CYS A 1 127 ? 163.729 -7.706 3.597 1.00 49.62 127 CYS A CA 1
ATOM 908 C C . CYS A 1 127 ? 162.477 -7.237 2.836 1.00 45.45 127 CYS A C 1
ATOM 909 O O . CYS A 1 127 ? 162.534 -6.825 1.662 1.00 43.22 127 CYS A O 1
ATOM 912 N N . THR A 1 128 ? 161.336 -7.283 3.534 1.00 43.81 128 THR A N 1
ATOM 913 C CA . THR A 1 128 ? 160.121 -6.639 2.984 1.00 40.89 128 THR A CA 1
ATOM 914 C C . THR A 1 128 ? 159.359 -5.775 4.001 1.00 39.23 128 THR A C 1
ATOM 915 O O . THR A 1 128 ? 159.143 -6.193 5.162 1.00 40.61 128 THR A O 1
ATOM 919 N N . VAL A 1 129 ? 159.008 -4.552 3.564 1.00 37.06 129 VAL A N 1
ATOM 920 C CA . VAL A 1 129 ? 158.104 -3.717 4.349 1.00 36.58 129 VAL A CA 1
ATOM 921 C C . VAL A 1 129 ? 156.685 -4.152 4.054 1.00 37.02 129 VAL A C 1
ATOM 922 O O . VAL A 1 129 ? 156.283 -4.266 2.884 1.00 37.00 129 VAL A O 1
ATOM 926 N N . PHE A 1 130 ? 155.953 -4.462 5.123 1.00 37.29 130 PHE A N 1
ATOM 927 C CA . PHE A 1 130 ? 154.565 -4.865 5.004 1.00 36.14 130 PHE A CA 1
ATOM 928 C C . PHE A 1 130 ? 153.636 -3.830 5.691 1.00 32.79 130 PHE A C 1
ATOM 929 O O . PHE A 1 130 ? 153.702 -3.647 6.916 1.00 32.81 130 PHE A O 1
ATOM 937 N N . PRO A 1 131 ? 152.790 -3.153 4.893 1.00 42.45 131 PRO A N 1
ATOM 938 C CA . PRO A 1 131 ? 151.826 -2.161 5.358 1.00 41.41 131 PRO A CA 1
ATOM 939 C C . PRO A 1 131 ? 150.780 -2.840 6.245 1.00 42.06 131 PRO A C 1
ATOM 940 O O . PRO A 1 131 ? 150.286 -3.904 5.876 1.00 42.41 131 PRO A O 1
ATOM 944 N N . CYS A 1 132 ? 150.504 -2.278 7.423 1.00 42.56 132 CYS A N 1
ATOM 945 C CA . CYS A 1 132 ? 149.444 -2.789 8.294 1.00 45.70 132 CYS A CA 1
ATOM 946 C C . CYS A 1 132 ? 148.131 -2.125 7.928 1.00 46.43 132 CYS A C 1
ATOM 947 O O . CYS A 1 132 ? 147.775 -1.049 8.467 1.00 47.87 132 CYS A O 1
ATOM 950 N N . LEU A 1 133 ? 147.415 -2.758 7.000 1.00 47.19 133 LEU A N 1
ATOM 951 C CA . LEU A 1 133 ? 146.175 -2.192 6.438 1.00 47.90 133 LEU A CA 1
ATOM 952 C C . LEU A 1 133 ? 144.942 -2.936 7.003 1.00 51.61 133 LEU A C 1
ATOM 953 O O . LEU A 1 133 ? 143.815 -2.652 6.619 1.00 52.36 133 LEU A O 1
ATOM 958 N N . SER A 1 134 ? 145.161 -3.839 7.959 1.00 54.98 134 SER A N 1
ATOM 959 C CA . SER A 1 134 ? 144.103 -4.752 8.378 1.00 60.49 134 SER A CA 1
ATOM 960 C C . SER A 1 134 ? 144.077 -5.058 9.897 1.00 66.52 134 SER A C 1
ATOM 961 O O . SER A 1 134 ? 145.030 -4.721 10.606 1.00 66.27 134 SER A O 1
ATOM 964 N N . ILE A 1 135 ? 142.989 -5.717 10.334 1.00 72.26 135 ILE A N 1
ATOM 965 C CA . ILE A 1 135 ? 142.530 -5.928 11.744 1.00 81.30 135 ILE A CA 1
ATOM 966 C C . ILE A 1 135 ? 143.486 -6.613 12.771 1.00 85.79 135 ILE A C 1
ATOM 967 O O . ILE A 1 135 ? 143.957 -5.923 13.681 1.00 88.34 135 ILE A O 1
ATOM 972 N N . PRO A 1 136 ? 143.746 -7.951 12.683 1.00 89.03 136 PRO A N 1
ATOM 973 C CA . PRO A 1 136 ? 144.994 -8.323 13.373 1.00 89.86 136 PRO A CA 1
ATOM 974 C C . PRO A 1 136 ? 146.252 -7.692 12.732 1.00 82.53 136 PRO A C 1
ATOM 975 O O . PRO A 1 136 ? 146.979 -6.961 13.431 1.00 82.49 136 PRO A O 1
ATOM 979 N N . CYS A 1 137 ? 146.523 -7.945 11.444 1.00 76.98 137 CYS A N 1
ATOM 980 C CA . CYS A 1 137 ? 147.746 -7.396 10.886 1.00 71.04 137 CYS A CA 1
ATOM 981 C C . CYS A 1 137 ? 148.933 -8.270 11.287 1.00 73.13 137 CYS A C 1
ATOM 982 O O . CYS A 1 137 ? 149.655 -7.981 12.249 1.00 75.02 137 CYS A O 1
ATOM 985 N N . LYS A 1 138 ? 149.117 -9.372 10.572 1.00 74.64 138 LYS A N 1
ATOM 986 C CA . LYS A 1 138 ? 150.026 -10.425 11.042 1.00 78.12 138 LYS A CA 1
ATOM 987 C C . LYS A 1 138 ? 151.309 -10.490 10.231 1.00 73.85 138 LYS A C 1
ATOM 988 O O . LYS A 1 138 ? 151.277 -10.307 9.008 1.00 71.11 138 LYS A O 1
ATOM 994 N N . LEU A 1 139 ? 152.433 -10.717 10.913 1.00 73.90 139 LEU A N 1
ATOM 995 C CA . LEU A 1 139 ? 153.727 -10.844 10.229 1.00 71.56 139 LEU A CA 1
ATOM 996 C C . LEU A 1 139 ? 153.936 -12.275 9.714 1.00 75.58 139 LEU A C 1
ATOM 997 O O . LEU A 1 139 ? 153.820 -13.231 10.485 1.00 81.84 139 LEU A O 1
ATOM 1002 N N . GLN A 1 140 ? 154.203 -12.421 8.411 1.00 73.44 140 GLN A N 1
ATOM 1003 C CA . GLN A 1 140 ? 154.402 -13.758 7.800 1.00 78.86 140 GLN A CA 1
ATOM 1004 C C . GLN A 1 140 ? 155.813 -14.312 7.984 1.00 79.35 140 GLN A C 1
ATOM 1005 O O . GLN A 1 140 ? 156.002 -15.525 7.984 1.00 86.41 140 GLN A O 1
ATOM 1011 N N . SER A 1 141 ? 156.781 -13.411 8.137 1.00 71.77 141 SER A N 1
ATOM 1012 C CA . SER A 1 141 ? 158.192 -13.759 8.242 1.00 71.20 141 SER A CA 1
ATOM 1013 C C . SER A 1 141 ? 158.902 -12.820 9.216 1.00 65.21 141 SER A C 1
ATOM 1014 O O . SER A 1 141 ? 158.474 -11.686 9.419 1.00 59.55 141 SER A O 1
ATOM 1017 N N . GLY A 1 142 ? 159.983 -13.307 9.829 1.00 66.79 142 GLY A N 1
ATOM 1018 C CA . GLY A 1 142 ? 160.894 -12.434 10.552 1.00 64.10 142 GLY A CA 1
ATOM 1019 C C . GLY A 1 142 ? 161.639 -11.488 9.603 1.00 60.39 142 GLY A C 1
ATOM 1020 O O . GLY A 1 142 ? 162.265 -10.527 10.043 1.00 58.43 142 GLY A O 1
ATOM 1021 N N . THR A 1 143 ? 161.582 -11.743 8.299 1.00 61.02 143 THR A N 1
ATOM 1022 C CA . THR A 1 143 ? 162.227 -10.849 7.325 1.00 59.24 143 THR A CA 1
ATOM 1023 C C . THR A 1 143 ? 161.314 -9.665 6.928 1.00 55.07 143 THR A C 1
ATOM 1024 O O . THR A 1 143 ? 161.652 -8.829 6.092 1.00 54.44 143 THR A O 1
ATOM 1028 N N . HIS A 1 144 ? 160.150 -9.600 7.566 1.00 53.26 144 HIS A N 1
ATOM 1029 C CA . HIS A 1 144 ? 159.204 -8.512 7.353 1.00 49.81 144 HIS A CA 1
ATOM 1030 C C . HIS A 1 144 ? 159.297 -7.464 8.485 1.00 47.97 144 HIS A C 1
ATOM 1031 O O . HIS A 1 144 ? 159.560 -7.795 9.630 1.00 49.65 144 HIS A O 1
ATOM 1038 N N . CYS A 1 145 ? 159.113 -6.194 8.168 1.00 43.57 145 CYS A N 1
ATOM 1039 C CA . CYS A 1 145 ? 158.879 -5.193 9.195 1.00 44.43 145 CYS A CA 1
ATOM 1040 C C . CYS A 1 145 ? 157.458 -4.643 8.968 1.00 42.40 145 CYS A C 1
ATOM 1041 O O . CYS A 1 145 ? 157.069 -4.376 7.839 1.00 40.48 145 CYS A O 1
ATOM 1044 N N . LEU A 1 146 ? 156.737 -4.449 10.058 1.00 43.81 146 LEU A N 1
ATOM 1045 C CA . LEU A 1 146 ? 155.359 -4.046 10.035 1.00 42.93 146 LEU A CA 1
ATOM 1046 C C . LEU A 1 146 ? 155.341 -2.532 10.046 1.00 42.82 146 LEU A C 1
ATOM 1047 O O . LEU A 1 146 ? 155.837 -1.913 10.987 1.00 44.97 146 LEU A O 1
ATOM 1052 N N . TRP A 1 147 ? 154.781 -1.948 8.979 1.00 40.74 147 TRP A N 1
ATOM 1053 C CA . TRP A 1 147 ? 154.666 -0.514 8.837 1.00 40.81 147 TRP A CA 1
ATOM 1054 C C . TRP A 1 147 ? 153.314 0.011 9.312 1.00 41.96 147 TRP A C 1
ATOM 1055 O O . TRP A 1 147 ? 152.301 -0.170 8.640 1.00 40.96 147 TRP A O 1
ATOM 1066 N N . THR A 1 148 ? 153.297 0.644 10.503 1.00 44.64 148 THR A N 1
ATOM 1067 C CA . THR A 1 148 ? 152.055 1.088 11.180 1.00 46.77 148 THR A CA 1
ATOM 1068 C C . THR A 1 148 ? 151.830 2.622 11.211 1.00 48.29 148 THR A C 1
ATOM 1069 O O . THR A 1 148 ? 151.118 3.108 12.078 1.00 51.21 148 THR A O 1
ATOM 1073 N N . ASP A 1 149 ? 152.419 3.382 10.279 1.00 46.78 149 ASP A N 1
ATOM 1074 C CA . ASP A 1 149 ? 152.197 4.821 10.248 1.00 48.54 149 ASP A CA 1
ATOM 1075 C C . ASP A 1 149 ? 150.727 5.192 10.023 1.00 49.67 149 ASP A C 1
ATOM 1076 O O . ASP A 1 149 ? 150.307 6.238 10.453 1.00 52.54 149 ASP A O 1
ATOM 1081 N N . GLN A 1 150 ? 149.985 4.413 9.231 1.00 47.78 150 GLN A N 1
ATOM 1082 C CA . GLN A 1 150 ? 148.597 4.810 8.898 1.00 49.33 150 GLN A CA 1
ATOM 1083 C C . GLN A 1 150 ? 147.721 4.470 10.080 1.00 52.30 150 GLN A C 1
ATOM 1084 O O . GLN A 1 150 ? 146.872 5.257 10.464 1.00 55.57 150 GLN A O 1
ATOM 1090 N N . LEU A 1 151 ? 147.963 3.280 10.630 1.00 51.47 151 LEU A N 1
ATOM 1091 C CA . LEU A 1 151 ? 147.321 2.818 11.833 1.00 54.35 151 LEU A CA 1
ATOM 1092 C C . LEU A 1 151 ? 147.496 3.867 12.950 1.00 58.07 151 LEU A C 1
ATOM 1093 O O . LEU A 1 151 ? 146.508 4.362 13.475 1.00 61.60 151 LEU A O 1
ATOM 1098 N N . LEU A 1 152 ? 148.739 4.220 13.271 1.00 57.74 152 LEU A N 1
ATOM 1099 C CA . LEU A 1 152 ? 149.070 5.150 14.351 1.00 61.56 152 LEU A CA 1
ATOM 1100 C C . LEU A 1 152 ? 148.682 6.608 14.129 1.00 63.89 152 LEU A C 1
ATOM 1101 O O . LEU A 1 152 ? 147.982 7.194 14.972 1.00 68.27 152 LEU A O 1
ATOM 1106 N N . GLN A 1 153 ? 149.149 7.187 13.016 1.00 61.45 153 GLN A N 1
ATOM 1107 C CA . GLN A 1 153 ? 149.033 8.640 12.770 1.00 63.82 153 GLN A CA 1
ATOM 1108 C C . GLN A 1 153 ? 148.136 9.032 11.570 1.00 63.02 153 GLN A C 1
ATOM 1109 O O . GLN A 1 153 ? 148.087 10.214 11.137 1.00 64.73 153 GLN A O 1
ATOM 1115 N N . GLY A 1 154 ? 147.415 8.034 11.058 1.00 60.93 154 GLY A N 1
ATOM 1116 C CA . GLY A 1 154 ? 146.397 8.266 10.027 1.00 61.01 154 GLY A CA 1
ATOM 1117 C C . GLY A 1 154 ? 146.951 8.702 8.701 1.00 58.33 154 GLY A C 1
ATOM 1118 O O . GLY A 1 154 ? 146.249 9.310 7.893 1.00 59.53 154 GLY 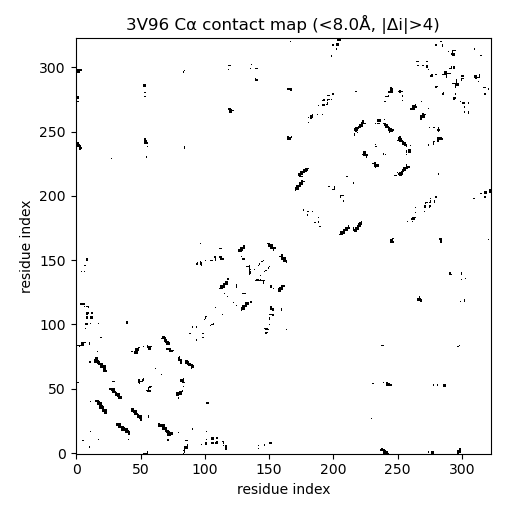A O 1
ATOM 1119 N N . SER A 1 155 ? 148.220 8.386 8.460 1.00 55.13 155 SER A N 1
ATOM 1120 C CA . SER A 1 155 ? 148.884 8.863 7.264 1.00 53.01 155 SER A CA 1
ATOM 1121 C C . SER A 1 155 ? 150.061 7.964 6.977 1.00 49.28 155 SER A C 1
ATOM 1122 O O . SER A 1 155 ? 150.633 7.371 7.885 1.00 49.12 155 SER A O 1
ATOM 1125 N N . GLU A 1 156 ? 150.414 7.856 5.699 1.00 46.77 156 GLU A N 1
ATOM 1126 C CA . GLU A 1 156 ? 151.583 7.072 5.326 1.00 43.78 156 GLU A CA 1
ATOM 1127 C C . GLU A 1 156 ? 152.882 7.899 5.502 1.00 44.32 156 GLU A C 1
ATOM 1128 O O . GLU A 1 156 ? 153.965 7.352 5.410 1.00 42.73 156 GLU A O 1
ATOM 1134 N N . LYS A 1 157 ? 152.757 9.216 5.697 1.00 46.97 157 LYS A N 1
ATOM 1135 C CA . LYS A 1 157 ? 153.907 10.105 5.865 1.00 48.15 157 LYS A CA 1
ATOM 1136 C C . LYS A 1 157 ? 154.355 10.184 7.368 1.00 50.57 157 LYS A C 1
ATOM 1137 O O . LYS A 1 157 ? 154.569 11.267 7.918 1.00 53.70 157 LYS A O 1
ATOM 1143 N N . GLY A 1 158 ? 154.472 9.032 8.013 1.00 49.54 158 GLY A N 1
ATOM 1144 C CA . GLY A 1 158 ? 154.788 9.027 9.449 1.00 52.28 158 GLY A CA 1
ATOM 1145 C C . GLY A 1 158 ? 156.237 8.695 9.727 1.00 52.10 158 GLY A C 1
ATOM 1146 O O . GLY A 1 158 ? 157.029 8.568 8.813 1.00 50.05 158 GLY A O 1
ATOM 1147 N N . PHE A 1 159 ? 156.578 8.490 11.007 1.00 54.69 159 PHE A N 1
ATOM 1148 C CA . PHE A 1 159 ? 157.985 8.318 11.372 1.00 55.67 159 PHE A CA 1
ATOM 1149 C C . PHE A 1 159 ? 158.684 7.136 10.734 1.00 52.71 159 PHE A C 1
ATOM 1150 O O . PHE A 1 159 ? 159.854 7.229 10.433 1.00 52.95 159 PHE A O 1
ATOM 1158 N N . GLN A 1 160 ? 157.992 6.005 10.620 1.00 50.58 160 GLN A N 1
ATOM 1159 C CA . GLN A 1 160 ? 158.597 4.821 9.989 1.00 48.19 160 GLN A CA 1
ATOM 1160 C C . GLN A 1 160 ? 158.923 5.101 8.508 1.00 45.65 160 GLN A C 1
ATOM 1161 O O . GLN A 1 160 ? 160.005 4.726 7.985 1.00 45.15 160 GLN A O 1
ATOM 1167 N N . SER A 1 161 ? 158.020 5.809 7.829 1.00 44.62 161 SER A N 1
ATOM 1168 C CA . SER A 1 161 ? 158.279 6.257 6.474 1.00 42.93 161 SER A CA 1
ATOM 1169 C C . SER A 1 161 ? 159.513 7.154 6.390 1.00 44.58 161 SER A C 1
ATOM 1170 O O . SER A 1 161 ? 160.364 6.984 5.514 1.00 43.62 161 SER A O 1
ATOM 1173 N N . ARG A 1 162 ? 159.634 8.055 7.374 1.00 47.58 162 ARG A N 1
ATOM 1174 C CA . ARG A 1 162 ? 160.517 9.208 7.161 1.00 49.54 162 ARG A CA 1
ATOM 1175 C C . ARG A 1 162 ? 161.859 9.031 7.879 1.00 51.90 162 ARG A C 1
ATOM 1176 O O . ARG A 1 162 ? 162.742 9.880 7.745 1.00 53.94 162 ARG A O 1
ATOM 1184 N N . HIS A 1 163 ? 162.021 7.947 8.636 1.00 52.10 163 HIS A N 1
ATOM 1185 C CA . HIS A 1 163 ? 163.245 7.780 9.414 1.00 55.14 163 HIS A CA 1
ATOM 1186 C C . HIS A 1 163 ? 1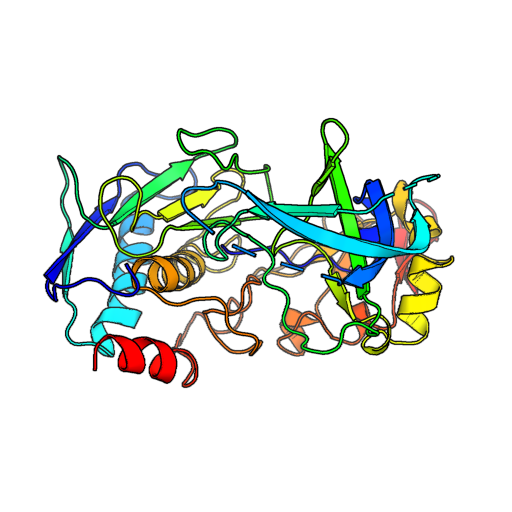63.758 6.379 9.633 1.00 54.79 163 HIS A C 1
ATOM 1187 O O . HIS A 1 163 ? 164.683 6.175 10.452 1.00 58.04 163 HIS A O 1
ATOM 1194 N N . LEU A 1 164 ? 163.155 5.396 8.981 1.00 51.50 164 LEU A N 1
ATOM 1195 C CA . LEU A 1 164 ? 163.439 3.991 9.315 1.00 51.54 164 LEU A CA 1
ATOM 1196 C C . LEU A 1 164 ? 163.538 3.205 7.997 1.00 48.58 164 LEU A C 1
ATOM 1197 O O . LEU A 1 164 ? 162.792 3.490 7.056 1.00 45.86 164 LEU A O 1
ATOM 1202 N N . ALA A 1 165 ? 164.482 2.266 7.921 1.00 49.69 165 ALA A N 1
ATOM 1203 C CA . ALA A 1 165 ? 164.564 1.340 6.792 1.00 47.61 165 ALA A CA 1
ATOM 1204 C C . ALA A 1 165 ? 164.396 -0.065 7.377 1.00 48.18 165 ALA A C 1
ATOM 1205 O O . ALA A 1 165 ? 164.520 -0.215 8.589 1.00 50.66 165 ALA A O 1
ATOM 1207 N N . CYS A 1 166 ? 164.040 -1.057 6.550 1.00 46.24 166 CYS A N 1
ATOM 1208 C CA . CYS A 1 166 ? 163.771 -2.422 7.021 1.00 46.85 166 CYS A CA 1
ATOM 1209 C C . CYS A 1 166 ? 164.948 -3.299 6.619 1.00 49.03 166 CYS A C 1
ATOM 1210 O O . CYS A 1 166 ? 165.015 -3.761 5.485 1.00 47.81 166 CYS A O 1
ATOM 1213 N N . LEU A 1 167 ? 165.884 -3.506 7.547 1.00 52.79 167 LEU A N 1
ATOM 1214 C CA . LEU A 1 167 ? 167.221 -4.042 7.215 1.00 55.96 167 LEU A CA 1
ATOM 1215 C C . LEU A 1 167 ? 167.544 -5.403 7.873 1.00 59.14 167 LEU A C 1
ATOM 1216 O O . LEU A 1 167 ? 166.955 -5.742 8.887 1.00 59.70 167 LEU A O 1
ATOM 1221 N N . PRO A 1 168 ? 168.457 -6.198 7.263 1.00 61.58 168 PRO A N 1
ATOM 1222 C CA . PRO A 1 168 ? 168.942 -7.437 7.912 1.00 65.70 168 PRO A CA 1
ATOM 1223 C C . PRO A 1 168 ? 169.531 -7.115 9.271 1.00 69.69 168 PRO A C 1
ATOM 1224 O O . PRO A 1 168 ? 170.380 -6.206 9.350 1.00 71.57 168 PRO A O 1
ATOM 1228 N N . ARG A 1 169 ? 169.086 -7.849 10.310 1.00 71.34 169 ARG A N 1
ATOM 1229 C CA . ARG A 1 169 ? 169.762 -7.933 11.627 1.00 76.64 169 ARG A CA 1
ATOM 1230 C C . ARG A 1 169 ? 170.647 -9.180 11.729 1.00 82.41 169 ARG A C 1
ATOM 1231 O O . ARG A 1 169 ? 171.855 -9.076 11.926 1.00 87.23 169 ARG A O 1
ATOM 1239 N N . GLU A 1 170 ? 170.030 -10.353 11.605 1.00 82.54 170 GLU A N 1
ATOM 1240 C CA . GLU A 1 170 ? 170.752 -11.632 11.484 1.00 87.87 170 GLU A CA 1
ATOM 1241 C C . GLU A 1 170 ? 169.993 -12.440 10.417 1.00 84.19 170 GLU A C 1
ATOM 1242 O O . GLU A 1 170 ? 169.049 -11.899 9.805 1.00 77.95 170 GLU A O 1
ATOM 1248 N N . PRO A 1 171 ? 170.385 -13.711 10.158 1.00 87.47 171 PRO A N 1
ATOM 1249 C CA . PRO A 1 171 ? 169.588 -14.345 9.106 1.00 84.01 171 PRO A CA 1
ATOM 1250 C C . PRO A 1 171 ? 168.190 -14.780 9.596 1.00 81.30 171 PRO A C 1
ATOM 1251 O O . PRO A 1 171 ? 168.016 -15.146 10.774 1.00 83.00 171 PRO A O 1
ATOM 1255 N N . GLY A 1 172 ? 167.203 -14.682 8.694 1.00 76.20 172 GLY A N 1
ATOM 1256 C CA . GLY A 1 172 ? 165.802 -14.969 9.005 1.00 73.19 172 GLY A CA 1
ATOM 1257 C C . GLY A 1 172 ? 165.120 -13.790 9.670 1.00 69.78 172 GLY A C 1
ATOM 1258 O O . GLY A 1 172 ? 163.893 -13.788 9.871 1.00 66.11 172 GLY A O 1
ATOM 1259 N N . LEU A 1 173 ? 165.930 -12.779 9.996 1.00 70.45 173 LEU A N 1
ATOM 1260 C CA . LEU A 1 173 ? 165.463 -11.604 10.747 1.00 68.32 173 LEU A CA 1
ATOM 1261 C C . LEU A 1 173 ? 165.855 -10.233 10.145 1.00 64.96 173 LEU A C 1
ATOM 1262 O O . LEU A 1 173 ? 167.026 -9.808 10.213 1.00 67.65 173 LEU A O 1
ATOM 1267 N N . CYS A 1 174 ? 164.880 -9.560 9.546 1.00 60.19 174 CYS A N 1
ATOM 1268 C CA . CYS A 1 174 ? 165.005 -8.138 9.247 1.00 58.02 174 CYS A CA 1
ATOM 1269 C C . CYS A 1 174 ? 164.342 -7.342 10.375 1.00 57.74 174 CYS A C 1
ATOM 1270 O O . CYS A 1 174 ? 163.375 -7.817 10.985 1.00 58.52 174 CYS A O 1
ATOM 1273 N N . THR A 1 175 ? 164.884 -6.177 10.721 1.00 58.58 175 THR A N 1
ATOM 1274 C CA . THR A 1 175 ? 164.187 -5.269 11.650 1.00 58.33 175 THR A CA 1
ATOM 1275 C C . THR A 1 175 ? 164.279 -3.828 11.168 1.00 56.54 175 THR A C 1
ATOM 1276 O O . THR A 1 175 ? 165.054 -3.507 10.264 1.00 56.10 175 THR A O 1
ATOM 1280 N N . TRP A 1 176 ? 163.455 -2.974 11.762 1.00 55.87 176 TRP A N 1
ATOM 1281 C CA . TRP A 1 176 ? 163.456 -1.550 11.493 1.00 54.91 176 TRP A CA 1
ATOM 1282 C C . TRP A 1 176 ? 164.750 -0.911 12.037 1.00 58.77 176 TRP A C 1
ATOM 1283 O O . TRP A 1 176 ? 165.026 -1.059 13.197 1.00 62.37 176 TRP A O 1
ATOM 1294 N N . GLN A 1 177 ? 165.522 -0.190 11.206 1.00 58.42 177 GLN A N 1
ATOM 1295 C CA . GLN A 1 177 ? 166.797 0.409 11.717 1.00 62.67 177 GLN A CA 1
ATOM 1296 C C . GLN A 1 177 ? 166.812 1.843 11.211 1.00 61.67 177 GLN A C 1
ATOM 1297 O O . GLN A 1 177 ? 166.118 2.104 10.265 1.00 57.89 177 GLN A O 1
ATOM 1303 N N . SER A 1 178 ? 167.570 2.770 11.822 1.00 65.37 178 SER A N 1
ATOM 1304 C CA . SER A 1 178 ? 167.541 4.184 11.316 1.00 64.67 178 SER A CA 1
ATOM 1305 C C . SER A 1 178 ? 168.621 4.633 10.347 1.00 65.29 178 SER A C 1
ATOM 1306 O O . SER A 1 178 ? 168.293 5.162 9.264 1.00 62.26 178 SER A O 1
ATOM 1309 N N . MET B 2 7 ? 131.946 13.709 -18.657 1.00 50.52 105 MET B N 1
ATOM 1310 C CA . MET B 2 7 ? 130.992 14.622 -17.922 1.00 49.64 105 MET B CA 1
ATOM 1311 C C . MET B 2 7 ? 131.404 14.902 -16.472 1.00 45.91 105 MET B C 1
ATOM 1312 O O . MET B 2 7 ? 131.701 13.959 -15.733 1.00 45.79 105 MET B O 1
ATOM 1317 N N . PRO B 2 8 ? 131.388 16.185 -16.035 1.00 43.77 106 PRO B N 1
ATOM 1318 C CA . PRO B 2 8 ? 131.782 16.461 -14.627 1.00 39.32 106 PRO B CA 1
ATOM 1319 C C . PRO B 2 8 ? 130.789 15.922 -13.581 1.00 37.22 106 PRO B C 1
ATOM 1320 O O . PRO B 2 8 ? 131.144 15.716 -12.390 1.00 33.79 106 PRO B O 1
ATOM 1324 N N . LYS B 2 9 ? 129.558 15.692 -14.019 1.00 36.39 107 LYS B N 1
ATOM 1325 C CA . LYS B 2 9 ? 128.484 15.179 -13.172 1.00 35.84 107 LYS B CA 1
ATOM 1326 C C . LYS B 2 9 ? 127.367 14.512 -13.985 1.00 37.84 107 LYS B C 1
ATOM 1327 O O . LYS B 2 9 ? 127.101 14.886 -15.125 1.00 40.00 107 LYS B O 1
ATOM 1333 N N . TRP B 2 10 ? 126.658 13.590 -13.343 1.00 37.85 108 TRP B N 1
ATOM 1334 C CA . TRP B 2 10 ? 125.430 13.087 -13.871 1.00 41.08 108 TRP B CA 1
ATOM 1335 C C . TRP B 2 10 ? 124.435 14.231 -14.084 1.00 43.88 108 TRP B C 1
ATOM 1336 O O . TRP B 2 10 ? 124.170 15.047 -13.171 1.00 43.42 108 TRP B O 1
ATOM 1347 N N . ARG B 2 11 ? 123.937 14.349 -15.310 1.00 47.49 109 ARG B N 1
ATOM 1348 C CA . ARG B 2 11 ? 122.878 15.330 -15.595 1.00 51.02 109 ARG B CA 1
ATOM 1349 C C . ARG B 2 11 ? 121.507 14.809 -15.181 1.00 52.96 109 ARG B C 1
ATOM 1350 O O . ARG B 2 11 ? 120.495 15.290 -15.662 1.00 54.95 109 ARG B O 1
ATOM 1358 N N . LYS B 2 12 ? 121.473 13.793 -14.319 1.00 52.15 110 LYS B N 1
ATOM 1359 C CA . LYS B 2 12 ? 120.207 13.377 -13.714 1.00 53.14 110 LYS B CA 1
ATOM 1360 C C . LYS B 2 12 ? 120.407 12.954 -12.267 1.00 51.04 110 LYS B C 1
ATOM 1361 O O . LYS B 2 12 ? 121.526 12.714 -11.834 1.00 45.08 110 LYS B O 1
ATOM 1367 N N . THR B 2 13 ? 119.291 12.858 -11.555 1.00 51.43 111 THR B N 1
ATOM 1368 C CA . THR B 2 13 ? 119.247 12.716 -10.099 1.00 50.49 111 THR B CA 1
ATOM 1369 C C . THR B 2 13 ? 118.988 11.228 -9.697 1.00 51.21 111 THR B C 1
ATOM 1370 O O . THR B 2 13 ? 119.435 10.750 -8.623 1.00 49.68 111 THR B O 1
ATOM 1374 N N . HIS B 2 14 ? 118.310 10.504 -10.581 1.00 51.88 112 HIS B N 1
ATOM 1375 C CA . HIS B 2 14 ? 117.960 9.094 -10.313 1.00 54.01 112 HIS B CA 1
ATOM 1376 C C . HIS B 2 14 ? 118.821 8.102 -11.099 1.00 53.15 112 HIS B C 1
ATOM 1377 O O . HIS B 2 14 ? 118.602 7.880 -12.292 1.00 55.08 112 HIS B O 1
ATOM 1384 N N . LEU B 2 15 ? 119.787 7.497 -10.411 1.00 50.97 113 LEU B N 1
ATOM 1385 C CA . LEU B 2 15 ? 120.745 6.598 -11.054 1.00 49.68 113 LEU B CA 1
ATOM 1386 C C . LEU B 2 15 ? 120.455 5.136 -10.770 1.00 52.23 113 LEU B C 1
ATOM 1387 O O . LEU B 2 15 ? 119.802 4.813 -9.769 1.00 54.49 113 LEU B O 1
ATOM 1392 N N . THR B 2 16 ? 120.927 4.283 -11.687 1.00 52.43 114 THR B N 1
ATOM 1393 C CA . THR B 2 16 ? 120.859 2.839 -11.577 1.00 54.43 114 THR B CA 1
ATOM 1394 C C . THR B 2 16 ? 122.261 2.273 -11.422 1.00 52.65 114 THR B C 1
ATOM 1395 O O . THR B 2 16 ? 123.242 2.829 -11.950 1.00 49.88 114 THR B O 1
ATOM 1399 N N . TYR B 2 17 ? 122.351 1.156 -10.691 1.00 53.37 115 TYR B N 1
ATOM 1400 C CA . TYR B 2 17 ? 123.571 0.394 -10.570 1.00 50.81 115 TYR B CA 1
ATOM 1401 C C . TYR B 2 17 ? 123.189 -1.081 -10.693 1.00 53.85 115 TYR B C 1
ATOM 1402 O O . TYR B 2 17 ? 122.029 -1.448 -10.519 1.00 56.74 115 TYR B O 1
ATOM 1411 N N . ARG B 2 18 ? 124.176 -1.909 -11.005 1.00 53.07 116 ARG B N 1
ATOM 1412 C CA . ARG B 2 18 ? 124.032 -3.359 -11.017 1.00 56.21 116 ARG B CA 1
ATOM 1413 C C . ARG B 2 18 ? 125.378 -3.998 -10.595 1.00 54.29 116 ARG B C 1
ATOM 1414 O O . ARG B 2 18 ? 126.481 -3.469 -10.906 1.00 51.00 116 ARG B O 1
ATOM 1422 N N . ILE B 2 19 ? 125.274 -5.066 -9.819 1.00 56.12 117 ILE B N 1
ATOM 1423 C CA . ILE B 2 19 ? 126.431 -5.801 -9.391 1.00 55.79 117 ILE B CA 1
ATOM 1424 C C . ILE B 2 19 ? 126.467 -6.949 -10.384 1.00 59.89 117 ILE B C 1
ATOM 1425 O O . ILE B 2 19 ? 125.625 -7.837 -10.341 1.00 63.36 117 ILE B O 1
ATOM 1430 N N . VAL B 2 20 ? 127.404 -6.858 -11.325 1.00 58.87 118 VAL B N 1
ATOM 1431 C CA . VAL B 2 20 ? 127.432 -7.721 -12.502 1.00 61.38 118 VAL B CA 1
ATOM 1432 C C . VAL B 2 20 ? 127.958 -9.092 -12.182 1.00 62.84 118 VAL B C 1
ATOM 1433 O O . VAL B 2 20 ? 127.460 -10.062 -12.703 1.00 66.10 118 VAL B O 1
ATOM 1437 N N . ASN B 2 21 ? 128.981 -9.182 -11.343 1.00 60.88 119 ASN B N 1
ATOM 1438 C CA . ASN B 2 21 ? 129.491 -10.491 -10.948 1.00 62.68 119 ASN B CA 1
ATOM 1439 C C . ASN B 2 21 ? 129.956 -10.417 -9.488 1.00 61.51 119 ASN B C 1
ATOM 1440 O O . ASN B 2 21 ? 129.921 -9.316 -8.877 1.00 59.16 119 ASN B O 1
ATOM 1445 N N . TYR B 2 22 ? 130.389 -11.552 -8.939 1.00 62.35 120 TYR B N 1
ATOM 1446 C CA . TYR B 2 22 ? 130.651 -11.680 -7.503 1.00 61.10 120 TYR B CA 1
ATOM 1447 C C . TYR B 2 22 ? 131.993 -12.288 -7.277 1.00 59.67 120 TYR B C 1
ATOM 1448 O O . TYR B 2 22 ? 132.344 -13.277 -7.897 1.00 62.23 120 TYR B O 1
ATOM 1457 N N . THR B 2 23 ? 132.752 -11.676 -6.395 1.00 56.06 121 THR B N 1
ATOM 1458 C CA . THR B 2 23 ? 133.997 -12.271 -5.975 1.00 55.50 121 THR B CA 1
ATOM 1459 C C . THR B 2 23 ? 133.766 -13.599 -5.195 1.00 58.17 121 THR B C 1
ATOM 1460 O O . THR B 2 23 ? 132.920 -13.669 -4.299 1.00 60.50 121 THR B O 1
ATOM 1464 N N . PRO B 2 24 ? 134.552 -14.640 -5.503 1.00 59.29 122 PRO B N 1
ATOM 1465 C CA . PRO B 2 24 ? 134.527 -15.833 -4.635 1.00 62.32 122 PRO B CA 1
ATOM 1466 C C . PRO B 2 24 ? 134.996 -15.591 -3.170 1.00 60.92 122 PRO B C 1
ATOM 1467 O O . PRO B 2 24 ? 134.790 -16.444 -2.310 1.00 63.46 122 PRO B O 1
ATOM 1471 N N . ASP B 2 25 ? 135.561 -14.414 -2.873 1.00 56.54 123 ASP B N 1
ATOM 1472 C CA . ASP B 2 25 ? 135.961 -14.075 -1.496 1.00 55.94 123 ASP B CA 1
ATOM 1473 C C . ASP B 2 25 ? 134.807 -13.944 -0.515 1.00 59.00 123 ASP B C 1
ATOM 1474 O O . ASP B 2 25 ? 134.983 -14.063 0.698 1.00 59.19 123 ASP B O 1
ATOM 1479 N N . LEU B 2 26 ? 133.614 -13.703 -1.052 1.00 61.35 124 LEU B N 1
ATOM 1480 C CA . LEU B 2 26 ? 132.500 -13.249 -0.247 1.00 63.57 124 LEU B CA 1
ATOM 1481 C C . LEU B 2 26 ? 131.178 -13.863 -0.689 1.00 68.08 124 LEU B C 1
ATOM 1482 O O . LEU B 2 26 ? 130.937 -14.010 -1.892 1.00 69.35 124 LEU B O 1
ATOM 1487 N N . PRO B 2 27 ? 130.298 -14.185 0.277 1.00 71.95 125 PRO B N 1
ATOM 1488 C CA . PRO B 2 27 ? 128.951 -14.613 -0.145 1.00 75.93 125 PRO B CA 1
ATOM 1489 C C . PRO B 2 27 ? 128.225 -13.463 -0.869 1.00 73.79 125 PRO B C 1
ATOM 1490 O O . PRO B 2 27 ? 128.508 -12.263 -0.610 1.00 69.93 125 PRO B O 1
ATOM 1494 N N . ARG B 2 28 ? 127.343 -13.781 -1.812 1.00 75.87 126 ARG B N 1
ATOM 1495 C CA . ARG B 2 28 ? 126.616 -12.705 -2.553 1.00 74.22 126 ARG B CA 1
ATOM 1496 C C . ARG B 2 28 ? 125.980 -11.615 -1.677 1.00 73.71 126 ARG B C 1
ATOM 1497 O O . ARG B 2 28 ? 126.086 -10.399 -2.001 1.00 68.71 126 ARG B O 1
ATOM 1505 N N . ASP B 2 29 ? 125.331 -12.012 -0.581 1.00 77.71 127 ASP B N 1
ATOM 1506 C CA . ASP B 2 29 ? 124.668 -11.034 0.298 1.00 78.99 127 ASP B CA 1
ATOM 1507 C C . ASP B 2 29 ? 125.637 -9.997 0.870 1.00 73.96 127 ASP B C 1
ATOM 1508 O O . ASP B 2 29 ? 125.262 -8.866 1.140 1.00 73.04 127 ASP B O 1
ATOM 1513 N N . ALA B 2 30 ? 126.865 -10.441 1.093 1.00 72.57 128 ALA B N 1
ATOM 1514 C CA . ALA B 2 30 ? 127.959 -9.645 1.655 1.00 68.29 128 ALA B CA 1
ATOM 1515 C C . ALA B 2 30 ? 128.460 -8.588 0.681 1.00 62.74 128 ALA B C 1
ATOM 1516 O O . ALA B 2 30 ? 128.628 -7.390 1.023 1.00 61.06 128 ALA B O 1
ATOM 1518 N N . VAL B 2 31 ? 128.677 -8.995 -0.563 1.00 61.15 129 VAL B N 1
ATOM 1519 C CA . VAL B 2 31 ? 128.917 -8.003 -1.623 1.00 56.95 129 VAL B CA 1
ATOM 1520 C C . VAL B 2 31 ? 127.768 -6.976 -1.662 1.00 57.74 129 VAL B C 1
ATOM 1521 O O . VAL B 2 31 ? 128.000 -5.759 -1.740 1.00 55.33 129 VAL B O 1
ATOM 1525 N N . ASP B 2 32 ? 126.526 -7.463 -1.549 1.00 61.97 130 ASP B N 1
ATOM 1526 C CA . ASP B 2 32 ? 125.318 -6.622 -1.734 1.00 63.57 130 ASP B CA 1
ATOM 1527 C C . ASP B 2 32 ? 125.170 -5.568 -0.667 1.00 62.25 130 ASP B C 1
ATOM 1528 O O . ASP B 2 32 ? 125.028 -4.393 -0.970 1.00 61.03 130 ASP B O 1
ATOM 1533 N N . SER B 2 33 ? 125.259 -5.989 0.580 1.00 65.61 131 SER B N 1
ATOM 1534 C CA . SER B 2 33 ? 125.267 -5.082 1.701 1.00 65.97 131 SER B CA 1
ATOM 1535 C C . SER B 2 33 ? 126.389 -4.061 1.672 1.00 61.41 131 SER B C 1
ATOM 1536 O O . SER B 2 33 ? 126.108 -2.908 1.931 1.00 61.14 131 SER B O 1
ATOM 1539 N N . ALA B 2 34 ? 127.635 -4.466 1.368 1.00 57.43 132 ALA B N 1
ATOM 1540 C CA . ALA B 2 34 ? 128.767 -3.519 1.240 1.00 54.04 132 ALA B CA 1
ATOM 1541 C C . ALA B 2 34 ? 128.477 -2.396 0.273 1.00 51.67 132 ALA B C 1
ATOM 1542 O O . ALA B 2 34 ? 128.688 -1.223 0.583 1.00 48.97 132 ALA B O 1
ATOM 1544 N N . ILE B 2 35 ? 127.972 -2.768 -0.899 1.00 53.28 133 ILE B N 1
ATOM 1545 C CA . ILE B 2 35 ? 127.748 -1.821 -1.978 1.00 52.81 133 ILE B CA 1
ATOM 1546 C C . ILE B 2 35 ? 126.578 -0.869 -1.650 1.00 54.62 133 ILE B C 1
ATOM 1547 O O . ILE B 2 35 ? 126.687 0.365 -1.861 1.00 52.48 133 ILE B O 1
ATOM 1552 N N . GLU B 2 36 ? 125.499 -1.458 -1.126 1.00 59.27 134 GLU B N 1
ATOM 1553 C CA . GLU B 2 36 ? 124.307 -0.737 -0.671 1.00 61.39 134 GLU B CA 1
ATOM 1554 C C . GLU B 2 36 ? 124.703 0.320 0.340 1.00 58.96 134 GLU B C 1
ATOM 1555 O O . GLU B 2 36 ? 124.284 1.458 0.262 1.00 56.86 134 GLU B O 1
ATOM 1561 N N . LYS B 2 37 ? 125.502 -0.098 1.307 1.00 59.52 135 LYS B N 1
ATOM 1562 C CA . LYS B 2 37 ? 126.030 0.778 2.332 1.00 58.85 135 LYS B CA 1
ATOM 1563 C C . LYS B 2 37 ? 126.851 1.896 1.739 1.00 54.75 135 LYS B C 1
ATOM 1564 O O . LYS B 2 37 ? 126.754 3.057 2.207 1.00 54.31 135 LYS B O 1
ATOM 1570 N N . ALA B 2 38 ? 127.643 1.573 0.704 1.00 51.81 136 ALA B N 1
ATOM 1571 C CA . ALA B 2 38 ? 128.539 2.554 0.093 1.00 46.96 136 ALA B CA 1
ATOM 1572 C C . ALA B 2 38 ? 127.725 3.616 -0.659 1.00 46.56 136 ALA B C 1
ATOM 1573 O O . ALA B 2 38 ? 128.034 4.821 -0.591 1.00 44.01 136 ALA B O 1
ATOM 1575 N N . LEU B 2 39 ? 126.647 3.170 -1.313 1.00 47.59 137 LEU B N 1
ATOM 1576 C CA . LEU B 2 39 ? 125.739 4.064 -2.032 1.00 47.71 137 LEU B CA 1
ATOM 1577 C C . LEU B 2 39 ? 125.018 4.991 -1.075 1.00 48.87 137 LEU B C 1
ATOM 1578 O O . LEU B 2 39 ? 124.815 6.176 -1.410 1.00 48.85 137 LEU B O 1
ATOM 1583 N N . LYS B 2 40 ? 124.635 4.446 0.091 1.00 51.70 138 LYS B N 1
ATOM 1584 C CA . LYS B 2 40 ? 123.925 5.140 1.173 1.00 53.61 138 LYS B CA 1
ATOM 1585 C C . LYS B 2 40 ? 124.732 6.327 1.705 1.00 51.93 138 LYS B C 1
ATOM 1586 O O . LYS B 2 40 ? 124.185 7.427 1.907 1.00 51.82 138 LYS B O 1
ATOM 1592 N N . VAL B 2 41 ? 126.024 6.115 1.927 1.00 47.92 139 VAL B N 1
ATOM 1593 C CA . VAL B 2 41 ? 126.922 7.192 2.294 1.00 46.19 139 VAL B CA 1
ATOM 1594 C C . VAL B 2 41 ? 126.747 8.431 1.388 1.00 43.66 139 VAL B C 1
ATOM 1595 O O . VAL B 2 41 ? 126.724 9.567 1.858 1.00 43.01 139 VAL B O 1
ATOM 1599 N N . TRP B 2 42 ? 126.618 8.217 0.083 1.00 42.45 140 TRP B N 1
ATOM 1600 C CA . TRP B 2 42 ? 126.528 9.340 -0.841 1.00 38.77 140 TRP B CA 1
ATOM 1601 C C . TRP B 2 42 ? 125.084 9.875 -0.953 1.00 42.47 140 TRP B C 1
ATOM 1602 O O . TRP B 2 42 ? 124.858 11.104 -0.950 1.00 40.16 140 TRP B O 1
ATOM 1613 N N . GLU B 2 43 ? 124.127 8.943 -1.041 1.00 46.51 141 GLU B N 1
ATOM 1614 C CA . GLU B 2 43 ? 122.689 9.251 -1.062 1.00 51.06 141 GLU B CA 1
ATOM 1615 C C . GLU B 2 43 ? 122.320 10.204 0.029 1.00 52.76 141 GLU B C 1
ATOM 1616 O O . GLU B 2 43 ? 121.531 11.130 -0.217 1.00 54.65 141 GLU B O 1
ATOM 1622 N N . GLU B 2 44 ? 122.873 10.000 1.231 1.00 53.59 142 GLU B N 1
ATOM 1623 C CA . GLU B 2 44 ? 122.431 10.786 2.386 1.00 57.27 142 GLU B CA 1
ATOM 1624 C C . GLU B 2 44 ? 123.017 12.188 2.530 1.00 55.62 142 GLU B C 1
ATOM 1625 O O . GLU B 2 44 ? 122.682 12.904 3.475 1.00 58.18 142 GLU B O 1
ATOM 1631 N N . VAL B 2 45 ? 123.850 12.608 1.580 1.00 52.09 143 VAL B N 1
ATOM 1632 C CA . VAL B 2 45 ? 124.243 13.999 1.548 1.00 50.21 143 VAL B CA 1
ATOM 1633 C C . VAL B 2 45 ? 123.970 14.642 0.179 1.00 47.89 143 VAL B C 1
ATOM 1634 O O . VAL B 2 45 ? 124.554 15.685 -0.145 1.00 46.80 143 VAL B O 1
ATOM 1638 N N . THR B 2 46 ? 123.139 14.012 -0.637 1.00 46.96 144 THR B N 1
ATOM 1639 C CA . THR B 2 46 ? 122.800 14.531 -1.972 1.00 45.30 144 THR B CA 1
ATOM 1640 C C . THR B 2 46 ? 121.318 14.267 -2.301 1.00 48.01 144 THR B C 1
ATOM 1641 O O . THR B 2 46 ? 120.650 13.484 -1.614 1.00 50.66 144 THR B O 1
ATOM 1645 N N . PRO B 2 47 ? 120.796 14.931 -3.350 1.00 48.19 145 PRO B N 1
ATOM 1646 C CA . PRO B 2 47 ? 119.474 14.557 -3.890 1.00 50.54 145 PRO B CA 1
ATOM 1647 C C . PRO B 2 47 ? 119.466 13.240 -4.714 1.00 50.46 145 PRO B C 1
ATOM 1648 O O . PRO B 2 47 ? 118.412 12.860 -5.238 1.00 51.95 145 PRO B O 1
ATOM 1652 N N . LEU B 2 48 ? 120.614 12.549 -4.835 1.00 47.31 146 LEU B N 1
ATOM 1653 C CA . LEU B 2 48 ? 120.668 11.365 -5.694 1.00 47.22 146 LEU B CA 1
ATOM 1654 C C . LEU B 2 48 ? 119.994 10.143 -5.081 1.00 50.28 146 LEU B C 1
ATOM 1655 O O . LEU B 2 48 ? 119.974 9.945 -3.843 1.00 51.12 146 LEU B O 1
ATOM 1660 N N . THR B 2 49 ? 119.454 9.313 -5.970 1.00 51.13 147 THR B N 1
ATOM 1661 C CA . THR B 2 49 ? 118.935 7.996 -5.587 1.00 53.65 147 THR B CA 1
ATOM 1662 C C . THR B 2 49 ? 119.568 6.956 -6.489 1.00 52.31 147 THR B C 1
ATOM 1663 O O . THR B 2 49 ? 119.978 7.262 -7.623 1.00 48.67 147 THR B O 1
ATOM 1667 N N . PHE B 2 50 ? 119.616 5.726 -5.981 1.00 54.08 148 PHE B N 1
ATOM 1668 C CA . PHE B 2 50 ? 120.212 4.611 -6.693 1.00 54.36 148 PHE B CA 1
ATOM 1669 C C . PHE B 2 50 ? 119.292 3.409 -6.653 1.00 58.82 148 PHE B C 1
ATOM 1670 O O . PHE B 2 50 ? 118.870 2.971 -5.574 1.00 62.15 148 PHE B O 1
ATOM 1678 N N . SER B 2 51 ? 118.972 2.886 -7.832 1.00 59.81 149 SER B N 1
ATOM 1679 C CA . SER B 2 51 ? 118.118 1.713 -7.940 1.00 63.21 149 SER B CA 1
ATOM 1680 C C . SER B 2 51 ? 118.886 0.581 -8.612 1.00 61.66 149 SER B C 1
ATOM 1681 O O . SER B 2 51 ? 119.548 0.814 -9.626 1.00 58.77 149 SER B O 1
ATOM 1684 N N . ARG B 2 52 ? 118.745 -0.632 -8.057 1.00 63.20 150 ARG B N 1
ATOM 1685 C CA . ARG B 2 52 ? 119.462 -1.870 -8.466 1.00 63.59 150 ARG B CA 1
ATOM 1686 C C . ARG B 2 52 ? 118.799 -2.521 -9.686 1.00 67.87 150 ARG B C 1
ATOM 1687 O O . ARG B 2 52 ? 117.594 -2.855 -9.650 1.00 71.57 150 ARG B O 1
ATOM 1695 N N . LEU B 2 53 ? 119.567 -2.699 -10.759 1.00 66.98 151 LEU B N 1
ATOM 1696 C CA . LEU B 2 53 ? 119.141 -3.503 -11.911 1.00 70.57 151 LEU B CA 1
ATOM 1697 C C . LEU B 2 53 ? 119.840 -4.858 -11.909 1.00 73.06 151 LEU B C 1
ATOM 1698 O O . LEU B 2 53 ? 120.957 -5.013 -11.380 1.00 68.77 151 LEU B O 1
ATOM 1703 N N . TYR B 2 54 ? 119.210 -5.843 -12.528 1.00 77.17 152 TYR B N 1
ATOM 1704 C CA . TYR B 2 54 ? 119.786 -7.176 -12.539 1.00 80.53 152 TYR B CA 1
ATOM 1705 C C . TYR B 2 54 ? 120.055 -7.649 -13.958 1.00 83.84 152 TYR B C 1
ATOM 1706 O O . TYR B 2 54 ? 120.570 -8.740 -14.159 1.00 85.84 152 TYR B O 1
ATOM 1715 N N . GLU B 2 55 ? 119.714 -6.819 -14.937 1.00 85.11 153 GLU B N 1
ATOM 1716 C CA . GLU B 2 55 ? 119.878 -7.177 -16.338 1.00 89.96 153 GLU B CA 1
ATOM 1717 C C . GLU B 2 55 ? 120.038 -5.904 -17.152 1.00 88.33 153 GLU B C 1
ATOM 1718 O O . GLU B 2 55 ? 119.573 -4.842 -16.751 1.00 86.81 153 GLU B O 1
ATOM 1724 N N . GLY B 2 56 ? 120.680 -6.032 -18.307 1.00 90.21 154 GLY B N 1
ATOM 1725 C CA . GLY B 2 56 ? 120.893 -4.900 -19.187 1.00 88.51 154 GLY B CA 1
ATOM 1726 C C . GLY B 2 56 ? 121.972 -3.960 -18.673 1.00 82.09 154 GLY B C 1
ATOM 1727 O O . GLY B 2 56 ? 122.779 -4.305 -17.809 1.00 79.69 154 GLY B O 1
ATOM 1728 N N . GLU B 2 57 ? 121.963 -2.745 -19.202 1.00 80.45 155 GLU B N 1
ATOM 1729 C CA . GLU B 2 57 ? 123.014 -1.789 -18.963 1.00 74.64 155 GLU B CA 1
ATOM 1730 C C . GLU B 2 57 ? 122.555 -0.762 -17.953 1.00 70.87 155 GLU B C 1
ATOM 1731 O O . GLU B 2 57 ? 121.748 0.127 -18.281 1.00 72.68 155 GLU B O 1
ATOM 1737 N N . ALA B 2 58 ? 123.048 -0.872 -16.723 1.00 66.45 156 ALA B N 1
ATOM 1738 C CA . ALA B 2 58 ? 122.853 0.190 -15.721 1.00 61.90 156 ALA B CA 1
ATOM 1739 C C . ALA B 2 58 ? 123.916 1.320 -15.809 1.00 57.37 156 ALA B C 1
ATOM 1740 O O . ALA B 2 58 ? 124.972 1.125 -16.405 1.00 56.35 156 ALA B O 1
ATOM 1742 N N . ASP B 2 59 ? 123.611 2.501 -15.253 1.00 54.27 157 ASP B N 1
ATOM 1743 C CA . ASP B 2 59 ? 124.579 3.622 -15.180 1.00 51.31 157 ASP B CA 1
ATOM 1744 C C . ASP B 2 59 ? 125.945 3.170 -14.572 1.00 48.79 157 ASP B C 1
ATOM 1745 O O . ASP B 2 59 ? 127.018 3.269 -15.209 1.00 48.92 157 ASP B O 1
ATOM 1750 N N . ILE B 2 60 ? 125.880 2.695 -13.328 1.00 47.92 158 ILE B N 1
ATOM 1751 C CA . ILE B 2 60 ? 127.030 2.274 -12.549 1.00 44.33 158 ILE B CA 1
ATOM 1752 C C . ILE B 2 60 ? 127.112 0.721 -12.551 1.00 46.76 158 ILE B C 1
ATOM 1753 O O . ILE B 2 60 ? 126.458 0.053 -11.729 1.00 46.56 158 ILE B O 1
ATOM 1758 N N . MET B 2 61 ? 127.863 0.167 -13.516 1.00 47.38 159 MET B N 1
ATOM 1759 C CA . MET B 2 61 ? 128.118 -1.298 -13.615 1.00 48.82 159 MET B CA 1
ATOM 1760 C C . MET B 2 61 ? 129.276 -1.654 -12.694 1.00 46.73 159 MET B C 1
ATOM 1761 O O . MET B 2 61 ? 130.364 -1.101 -12.812 1.00 43.33 159 MET B O 1
ATOM 1766 N N . ILE B 2 62 ? 129.053 -2.583 -11.773 1.00 48.27 160 ILE B N 1
ATOM 1767 C CA . ILE B 2 62 ? 130.021 -2.831 -10.721 1.00 45.49 160 ILE B CA 1
ATOM 1768 C C . ILE B 2 62 ? 130.430 -4.290 -10.889 1.00 47.89 160 ILE B C 1
ATOM 1769 O O . ILE B 2 62 ? 129.559 -5.152 -10.965 1.00 50.83 160 ILE B O 1
ATOM 1774 N N . SER B 2 63 ? 131.736 -4.551 -10.948 1.00 45.26 161 SER B N 1
ATOM 1775 C CA . SER B 2 63 ? 132.258 -5.905 -11.166 1.00 48.57 161 SER B CA 1
ATOM 1776 C C . SER B 2 63 ? 133.610 -6.188 -10.457 1.00 46.15 161 SER B C 1
ATOM 1777 O O . SER B 2 63 ? 134.235 -5.291 -9.872 1.00 41.46 161 SER B O 1
ATOM 1780 N N . PHE B 2 64 ? 134.000 -7.471 -10.470 1.00 47.73 162 PHE B N 1
ATOM 1781 C CA . PHE B 2 64 ? 135.305 -7.914 -9.968 1.00 46.98 162 PHE B CA 1
ATOM 1782 C C . PHE B 2 64 ? 136.050 -8.481 -11.140 1.00 48.36 162 PHE B C 1
ATOM 1783 O O . PHE B 2 64 ? 135.452 -9.102 -12.000 1.00 49.94 162 PHE B O 1
ATOM 1791 N N . ALA B 2 65 ? 137.348 -8.182 -11.219 1.00 45.70 163 ALA B N 1
ATOM 1792 C CA . ALA B 2 65 ? 138.152 -8.661 -12.307 1.00 47.02 163 ALA B CA 1
ATOM 1793 C C . ALA B 2 65 ? 139.576 -8.817 -11.824 1.00 45.39 163 ALA B C 1
ATOM 1794 O O . ALA B 2 65 ? 139.928 -8.288 -10.763 1.00 43.18 163 ALA B O 1
ATOM 1796 N N . VAL B 2 66 ? 140.353 -9.608 -12.563 1.00 48.33 164 VAL B N 1
ATOM 1797 C CA . VAL B 2 66 ? 141.791 -9.736 -12.338 1.00 47.13 164 VAL B CA 1
ATOM 1798 C C . VAL B 2 66 ? 142.545 -9.353 -13.604 1.00 48.04 164 VAL B C 1
ATOM 1799 O O . VAL B 2 66 ? 142.035 -9.514 -14.665 1.00 47.07 164 VAL B O 1
ATOM 1803 N N . LYS B 2 67 ? 143.767 -8.825 -13.486 1.00 48.11 165 LYS B N 1
ATOM 1804 C CA . LYS B 2 67 ? 144.581 -8.570 -14.693 1.00 51.76 165 LYS B CA 1
ATOM 1805 C C . LYS B 2 67 ? 143.823 -7.854 -15.828 1.00 53.22 165 LYS B C 1
ATOM 1806 O O . LYS B 2 67 ? 143.108 -6.873 -15.547 1.00 51.95 165 LYS B O 1
ATOM 1812 N N . GLU B 2 68 ? 144.024 -8.286 -17.083 1.00 57.31 166 GLU B N 1
ATOM 1813 C CA . GLU B 2 68 ? 143.232 -7.773 -18.229 1.00 60.58 166 GLU B CA 1
ATOM 1814 C C . GLU B 2 68 ? 141.765 -8.216 -18.115 1.00 61.60 166 GLU B C 1
ATOM 1815 O O . GLU B 2 68 ? 141.471 -9.410 -17.936 1.00 63.41 166 GLU B O 1
ATOM 1821 N N . HIS B 2 69 ? 140.856 -7.245 -18.195 1.00 60.29 167 HIS B N 1
ATOM 1822 C CA . HIS B 2 69 ? 139.452 -7.498 -17.912 1.00 60.22 167 HIS B CA 1
ATOM 1823 C C . HIS B 2 69 ? 138.508 -6.652 -18.751 1.00 62.06 167 HIS B C 1
ATOM 1824 O O . HIS B 2 69 ? 137.434 -6.256 -18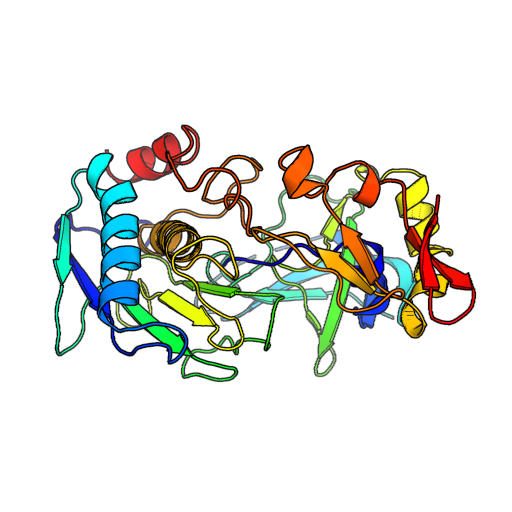.284 1.00 61.66 167 HIS B O 1
ATOM 1831 N N . GLY B 2 70 ? 138.883 -6.399 -20.001 1.00 64.32 168 GLY B N 1
ATOM 1832 C CA . GLY B 2 70 ? 137.977 -5.726 -20.897 1.00 66.23 168 GLY B CA 1
ATOM 1833 C C . GLY B 2 70 ? 138.164 -4.246 -21.129 1.00 63.72 168 GLY B C 1
ATOM 1834 O O . GLY B 2 70 ? 137.880 -3.773 -22.254 1.00 66.70 168 GLY B O 1
ATOM 1835 N N . ASP B 2 71 ? 138.600 -3.509 -20.099 1.00 59.23 169 ASP B N 1
ATOM 1836 C CA . ASP B 2 71 ? 138.936 -2.090 -20.248 1.00 56.07 169 ASP B CA 1
ATOM 1837 C C . ASP B 2 71 ? 140.430 -1.918 -20.578 1.00 55.99 169 ASP B C 1
ATOM 1838 O O . ASP B 2 71 ? 141.143 -2.923 -20.723 1.00 57.90 169 ASP B O 1
ATOM 1843 N N . PHE B 2 72 ? 140.932 -0.679 -20.670 1.00 54.02 170 PHE B N 1
ATOM 1844 C CA . PHE B 2 72 ? 142.337 -0.484 -21.112 1.00 54.01 170 PHE B CA 1
ATOM 1845 C C . PHE B 2 72 ? 143.366 -0.419 -19.987 1.00 49.37 170 PHE B C 1
ATOM 1846 O O . PHE B 2 72 ? 144.540 -0.160 -20.226 1.00 48.74 170 PHE B O 1
ATOM 1854 N N . TYR B 2 73 ? 142.903 -0.679 -18.780 1.00 45.39 171 TYR B N 1
ATOM 1855 C CA . TYR B 2 73 ? 143.756 -0.587 -17.596 1.00 41.76 171 TYR B CA 1
ATOM 1856 C C . TYR B 2 73 ? 143.809 -1.897 -16.807 1.00 42.62 171 TYR B C 1
ATOM 1857 O O . TYR B 2 73 ? 143.157 -2.039 -15.745 1.00 41.88 171 TYR B O 1
ATOM 1866 N N . SER B 2 74 ? 144.640 -2.826 -17.276 1.00 45.36 172 SER B N 1
ATOM 1867 C CA . SER B 2 74 ? 144.873 -4.101 -16.584 1.00 45.42 172 SER B CA 1
ATOM 1868 C C . SER B 2 74 ? 145.130 -3.871 -15.107 1.00 42.32 172 SER B C 1
ATOM 1869 O O . SER B 2 74 ? 145.945 -2.985 -14.738 1.00 41.59 172 SER B O 1
ATOM 1872 N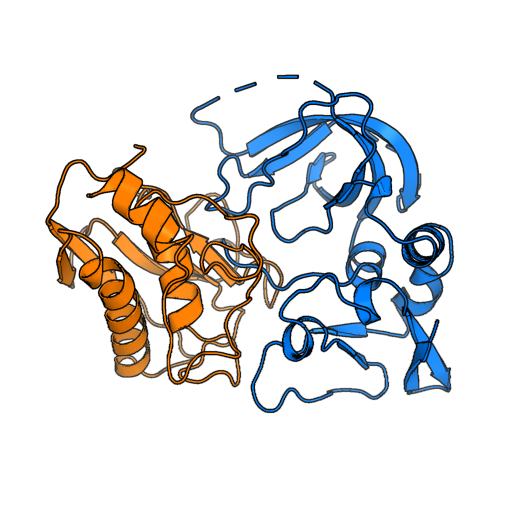 N . PHE B 2 75 ? 144.485 -4.689 -14.270 1.00 40.79 173 PHE B N 1
ATOM 1873 C CA . PHE B 2 75 ? 144.860 -4.758 -12.855 1.00 39.07 173 PHE B CA 1
ATOM 1874 C C . PHE B 2 75 ? 146.272 -5.438 -12.747 1.00 39.73 173 PHE B C 1
ATOM 1875 O O . PHE B 2 75 ? 146.828 -5.942 -13.746 1.00 40.74 173 PHE B O 1
ATOM 1883 N N . ASP B 2 76 ? 146.818 -5.485 -11.545 1.00 37.59 174 ASP B N 1
ATOM 1884 C CA . ASP B 2 76 ? 148.250 -5.662 -11.336 1.00 39.06 174 ASP B CA 1
ATOM 1885 C C . ASP B 2 76 ? 148.532 -6.665 -10.221 1.00 40.09 174 ASP B C 1
ATOM 1886 O O . ASP B 2 76 ? 149.624 -6.638 -9.587 1.00 39.78 174 ASP B O 1
ATOM 1891 N N . GLY B 2 77 ? 147.552 -7.532 -9.952 1.00 40.08 175 GLY B N 1
ATOM 1892 C CA . GLY B 2 77 ? 147.772 -8.622 -9.013 1.00 41.14 175 GLY B CA 1
ATOM 1893 C C . GLY B 2 77 ? 147.612 -8.068 -7.616 1.00 39.91 175 GLY B C 1
ATOM 1894 O O . GLY B 2 77 ? 147.175 -6.912 -7.463 1.00 39.03 175 GLY B O 1
ATOM 1895 N N . PRO B 2 78 ? 147.927 -8.882 -6.585 1.00 40.39 176 PRO B N 1
ATOM 1896 C CA . PRO B 2 78 ? 147.691 -8.480 -5.195 1.00 39.27 176 PRO B CA 1
ATOM 1897 C C . PRO B 2 78 ? 148.411 -7.146 -4.850 1.00 37.40 176 PRO B C 1
ATOM 1898 O O . PRO B 2 78 ? 149.586 -6.950 -5.237 1.00 38.09 176 PRO B O 1
ATOM 1902 N N . GLY B 2 79 ? 147.702 -6.251 -4.170 1.00 35.61 177 GLY B N 1
ATOM 1903 C CA . GLY B 2 79 ? 148.226 -4.962 -3.711 1.00 34.26 177 GLY B CA 1
ATOM 1904 C C . GLY B 2 79 ? 148.284 -3.945 -4.832 1.00 32.78 177 GLY B C 1
ATOM 1905 O O . GLY B 2 79 ? 147.546 -4.084 -5.819 1.00 31.63 177 GLY B O 1
ATOM 1906 N N . HIS B 2 80 ? 149.226 -2.990 -4.738 1.00 31.03 178 HIS B N 1
ATOM 1907 C CA . HIS B 2 80 ? 149.325 -1.882 -5.714 1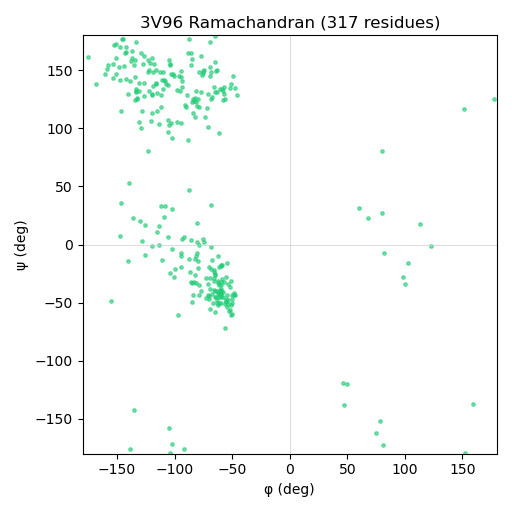.00 29.42 178 HIS B CA 1
ATOM 1908 C C . HIS B 2 80 ? 147.911 -1.272 -5.852 1.00 28.45 178 HIS B C 1
ATOM 1909 O O . HIS B 2 80 ? 147.351 -0.849 -4.826 1.00 28.49 178 HIS B O 1
ATOM 1916 N N . SER B 2 81 ? 147.297 -1.259 -7.043 1.00 26.55 179 SER B N 1
ATOM 1917 C CA A SER B 2 81 ? 145.902 -0.775 -7.142 0.50 25.38 179 SER B CA 1
ATOM 1918 C CA B SER B 2 81 ? 145.914 -0.786 -7.186 0.50 25.13 179 SER B CA 1
ATOM 1919 C C . SER B 2 81 ? 144.891 -1.863 -6.748 1.00 25.83 179 SER B C 1
ATOM 1920 O O . SER B 2 81 ? 145.004 -3.060 -7.119 1.00 27.86 179 SER B O 1
ATOM 1925 N N . LEU B 2 82 ? 143.911 -1.460 -5.959 1.00 25.54 180 LEU B N 1
ATOM 1926 C CA . LEU B 2 82 ? 142.905 -2.379 -5.395 1.00 26.96 180 LEU B CA 1
ATOM 1927 C C . LEU B 2 82 ? 141.619 -2.325 -6.203 1.00 27.29 180 LEU B C 1
ATOM 1928 O O . LEU B 2 82 ? 140.781 -3.233 -6.150 1.00 28.75 180 LEU B O 1
ATOM 1933 N N . ALA B 2 83 ? 141.444 -1.233 -6.935 1.00 27.09 181 ALA B N 1
ATOM 1934 C CA . ALA B 2 83 ? 140.197 -0.953 -7.603 1.00 27.09 181 ALA B CA 1
ATOM 1935 C C . ALA B 2 83 ? 140.407 0.287 -8.424 1.00 27.32 181 ALA B C 1
ATOM 1936 O O . ALA B 2 83 ? 141.404 0.992 -8.212 1.00 23.47 181 ALA B O 1
ATOM 1938 N N . HIS B 2 84 ? 139.526 0.511 -9.423 1.00 26.78 182 HIS B N 1
ATOM 1939 C CA . HIS B 2 84 ? 139.442 1.805 -10.137 1.00 28.00 182 HIS B CA 1
ATOM 1940 C C . HIS B 2 84 ? 138.004 2.015 -10.626 1.00 28.97 182 HIS B C 1
ATOM 1941 O O . HIS B 2 84 ? 137.141 1.126 -10.465 1.00 30.06 182 HIS B O 1
ATOM 1948 N N . ALA B 2 85 ? 137.739 3.197 -11.152 1.00 28.83 183 ALA B N 1
ATOM 1949 C CA . ALA B 2 85 ? 136.401 3.588 -11.502 1.00 30.49 183 ALA B CA 1
ATOM 1950 C C . ALA B 2 85 ? 136.459 4.623 -12.646 1.00 31.25 183 ALA B C 1
ATOM 1951 O O . ALA B 2 85 ? 137.559 5.166 -12.980 1.00 31.17 183 ALA B O 1
ATOM 1953 N N . TYR B 2 86 ? 135.287 4.958 -13.194 1.00 31.25 184 TYR B N 1
ATOM 1954 C CA . TYR B 2 86 ? 135.162 5.963 -14.285 1.00 31.09 184 TYR B CA 1
ATOM 1955 C C . TYR B 2 86 ? 134.152 7.051 -13.921 1.00 29.48 184 TYR B C 1
ATOM 1956 O O . TYR B 2 86 ? 133.130 6.743 -13.303 1.00 29.21 184 TYR B O 1
ATOM 1965 N N . PRO B 2 87 ? 134.451 8.321 -14.241 1.00 27.21 185 PRO B N 1
ATOM 1966 C CA . PRO B 2 87 ? 133.560 9.422 -13.932 1.00 26.18 185 PRO B CA 1
ATOM 1967 C C . PRO B 2 87 ? 132.229 9.340 -14.689 1.00 27.91 185 PRO B C 1
ATOM 1968 O O . PRO B 2 87 ? 132.032 8.407 -15.427 1.00 29.74 185 PRO B O 1
ATOM 1972 N N . PRO B 2 88 ? 131.308 10.289 -14.477 1.00 28.66 186 PRO B N 1
ATOM 1973 C CA . PRO B 2 88 ? 129.956 10.137 -15.090 1.00 31.52 186 PRO B CA 1
ATOM 1974 C C . PRO B 2 88 ? 129.999 10.149 -16.637 1.00 34.62 186 PRO B C 1
ATOM 1975 O O . PRO B 2 88 ? 130.886 10.764 -17.212 1.00 35.09 186 PRO B O 1
ATOM 1979 N N . GLY B 2 89 ? 129.074 9.456 -17.287 1.00 37.47 187 GLY B N 1
ATOM 1980 C CA . GLY B 2 89 ? 129.054 9.365 -18.751 1.00 41.77 187 GLY B CA 1
ATOM 1981 C C . GLY B 2 89 ? 128.404 8.055 -19.169 1.00 44.90 187 GLY B C 1
ATOM 1982 O O . GLY B 2 89 ? 128.021 7.266 -18.311 1.00 44.72 187 GLY B O 1
ATOM 1983 N N . PRO B 2 90 ? 128.309 7.791 -20.487 1.00 48.77 188 PRO B N 1
ATOM 1984 C CA . PRO B 2 90 ? 127.778 6.533 -20.997 1.00 52.19 188 PRO B CA 1
ATOM 1985 C C . PRO B 2 90 ? 128.804 5.389 -21.154 1.00 52.68 188 PRO B C 1
ATOM 1986 O O . PRO B 2 90 ? 129.999 5.623 -21.026 1.00 48.47 188 PRO B O 1
ATOM 1990 N N . GLY B 2 91 ? 128.306 4.215 -21.564 1.00 55.38 189 GLY B N 1
ATOM 1991 C CA . GLY B 2 91 ? 129.092 2.977 -21.620 1.00 57.51 189 GLY B CA 1
ATOM 1992 C C . GLY B 2 91 ? 129.932 2.722 -20.364 1.00 54.00 189 GLY B C 1
ATOM 1993 O O . GLY B 2 91 ? 129.403 2.631 -19.249 1.00 52.23 189 GLY B O 1
ATOM 1994 N N . LEU B 2 92 ? 131.247 2.647 -20.540 1.00 54.47 190 LEU B N 1
ATOM 1995 C CA . LEU B 2 92 ? 132.170 2.389 -19.433 1.00 52.03 190 LEU B CA 1
ATOM 1996 C C . LEU B 2 92 ? 132.097 3.455 -18.318 1.00 47.90 190 LEU B C 1
ATOM 1997 O O . LEU B 2 92 ? 132.189 3.127 -17.140 1.00 46.70 190 LEU B O 1
ATOM 2002 N N . TYR B 2 93 ? 131.930 4.715 -18.708 1.00 47.18 191 TYR B N 1
ATOM 2003 C CA . TYR B 2 93 ? 131.879 5.847 -17.776 1.00 44.32 191 TYR B CA 1
ATOM 2004 C C . TYR B 2 93 ? 130.867 5.580 -16.680 1.00 42.22 191 TYR B C 1
ATOM 2005 O O . TYR B 2 93 ? 129.819 5.001 -16.949 1.00 43.19 191 TYR B O 1
ATOM 2014 N N . GLY B 2 94 ? 131.243 5.861 -15.427 1.00 38.72 192 GLY B N 1
ATOM 2015 C CA . GLY B 2 94 ? 130.374 5.514 -14.299 1.00 37.12 192 GLY B CA 1
ATOM 2016 C C . GLY B 2 94 ? 130.739 4.215 -13.590 1.00 36.50 192 GLY B C 1
ATOM 2017 O O . GLY B 2 94 ? 130.480 4.058 -12.412 1.00 36.85 192 GLY B O 1
ATOM 2018 N N . ASP B 2 95 ? 131.346 3.279 -14.289 1.00 37.47 193 ASP B N 1
ATOM 2019 C CA . ASP B 2 95 ? 131.528 1.901 -13.784 1.00 37.68 193 ASP B CA 1
ATOM 2020 C C . ASP B 2 95 ? 132.672 1.806 -12.754 1.00 35.17 193 ASP B C 1
ATOM 2021 O O . ASP B 2 95 ? 133.505 2.712 -12.707 1.00 32.57 193 ASP B O 1
ATOM 2026 N N . ILE B 2 96 ? 132.666 0.709 -11.983 1.00 36.34 194 ILE B N 1
ATOM 2027 C CA . ILE B 2 96 ? 133.597 0.418 -10.876 1.00 34.64 194 ILE B CA 1
ATOM 2028 C C . ILE B 2 96 ? 134.093 -1.012 -11.032 1.00 36.80 194 ILE B C 1
ATOM 2029 O O . ILE B 2 96 ? 133.274 -1.959 -11.211 1.00 38.10 194 ILE B O 1
ATOM 2034 N N . HIS B 2 97 ? 135.416 -1.173 -11.053 1.00 33.61 195 HIS B N 1
ATOM 2035 C CA . HIS B 2 97 ? 136.041 -2.498 -11.105 1.00 35.90 195 HIS B CA 1
ATOM 2036 C C . HIS B 2 97 ? 136.909 -2.730 -9.893 1.00 34.57 195 HIS B C 1
ATOM 2037 O O . HIS B 2 97 ? 137.720 -1.898 -9.542 1.00 32.40 195 HIS B O 1
ATOM 2044 N N . PHE B 2 98 ? 136.717 -3.863 -9.229 1.00 37.42 196 PHE B N 1
ATOM 2045 C CA . PHE B 2 98 ? 137.495 -4.184 -8.047 1.00 36.70 196 PHE B CA 1
ATOM 2046 C C . PHE B 2 98 ? 138.509 -5.265 -8.470 1.00 38.45 196 PHE B C 1
ATOM 2047 O O . PHE B 2 98 ? 138.177 -6.218 -9.213 1.00 40.50 196 PHE B O 1
ATOM 2055 N N . ASP B 2 99 ? 139.751 -5.128 -8.022 1.00 36.15 197 ASP B N 1
ATOM 2056 C CA . ASP B 2 99 ? 140.762 -6.136 -8.292 1.00 38.07 197 ASP B CA 1
ATOM 2057 C C . ASP B 2 99 ? 140.491 -7.375 -7.433 1.00 39.12 197 ASP B C 1
ATOM 2058 O O . ASP B 2 99 ? 140.658 -7.347 -6.209 1.00 38.46 197 ASP B O 1
ATOM 2063 N N . ASP B 2 100 ? 140.060 -8.460 -8.080 1.00 40.16 198 ASP B N 1
ATOM 2064 C CA . ASP B 2 100 ? 139.904 -9.693 -7.347 1.00 42.78 198 ASP B CA 1
ATOM 2065 C C . ASP B 2 100 ? 141.253 -10.413 -7.030 1.00 43.44 198 ASP B C 1
ATOM 2066 O O . ASP B 2 100 ? 141.268 -11.496 -6.450 1.00 43.98 198 ASP B O 1
ATOM 2071 N N . ASP B 2 101 ? 142.395 -9.816 -7.357 1.00 43.08 199 ASP B N 1
ATOM 2072 C CA . ASP B 2 101 ? 143.623 -10.383 -6.792 1.00 43.62 199 ASP B CA 1
ATOM 2073 C C . ASP B 2 101 ? 143.809 -9.893 -5.364 1.00 42.09 199 ASP B C 1
ATOM 2074 O O . ASP B 2 101 ? 144.713 -10.372 -4.696 1.00 42.07 199 ASP B O 1
ATOM 2079 N N . GLU B 2 102 ? 142.969 -8.947 -4.895 1.00 39.80 200 GLU B N 1
ATOM 2080 C CA . GLU B 2 102 ? 142.891 -8.635 -3.454 1.00 40.16 200 GLU B CA 1
ATOM 2081 C C . GLU B 2 102 ? 141.907 -9.593 -2.802 1.00 43.00 200 GLU B C 1
ATOM 2082 O O . GLU B 2 102 ? 141.100 -10.208 -3.503 1.00 45.13 200 GLU B O 1
ATOM 2088 N N . LYS B 2 103 ? 141.923 -9.685 -1.469 1.00 44.26 201 LYS B N 1
ATOM 2089 C CA . LYS B 2 103 ? 140.947 -10.490 -0.717 1.00 46.33 201 LYS B CA 1
ATOM 2090 C C . LYS B 2 103 ? 139.934 -9.588 -0.018 1.00 45.70 201 LYS B C 1
ATOM 2091 O O . LYS B 2 103 ? 140.249 -8.945 0.978 1.00 45.39 201 LYS B O 1
ATOM 2097 N N . TRP B 2 104 ? 138.712 -9.576 -0.534 1.00 45.28 202 TRP B N 1
ATOM 2098 C CA . TRP B 2 104 ? 137.676 -8.642 -0.091 1.00 44.95 202 TRP B CA 1
ATOM 2099 C C . TRP B 2 104 ? 137.012 -9.116 1.161 1.00 47.97 202 TRP B C 1
ATOM 2100 O O . TRP B 2 104 ? 136.703 -10.308 1.293 1.00 51.07 202 TRP B O 1
ATOM 2111 N N . THR B 2 105 ? 136.875 -8.241 2.138 1.00 47.11 203 THR B N 1
ATOM 2112 C CA . THR B 2 105 ? 136.288 -8.715 3.379 1.00 51.40 203 THR B CA 1
ATOM 2113 C C . THR B 2 105 ? 135.106 -7.854 3.805 1.00 52.75 203 THR B C 1
ATOM 2114 O O . THR B 2 105 ? 134.915 -6.740 3.321 1.00 50.51 203 THR B O 1
ATOM 2118 N N . GLU B 2 106 ? 134.294 -8.415 4.700 1.00 56.79 204 GLU B N 1
ATOM 2119 C CA . GLU B 2 106 ? 133.173 -7.669 5.245 1.00 58.14 204 GLU B CA 1
ATOM 2120 C C . GLU B 2 106 ? 133.645 -6.755 6.378 1.00 56.67 204 GLU B C 1
ATOM 2121 O O . GLU B 2 106 ? 133.056 -5.708 6.644 1.00 56.30 204 GLU B O 1
ATOM 2127 N N . ASP B 2 107 ? 134.656 -7.222 7.101 1.00 56.64 205 ASP B N 1
ATOM 2128 C CA . ASP B 2 107 ? 135.263 -6.435 8.160 1.00 56.36 205 ASP B CA 1
ATOM 2129 C C . ASP B 2 107 ? 136.597 -5.937 7.607 1.00 52.14 205 ASP B C 1
ATOM 2130 O O . ASP B 2 107 ? 136.761 -5.842 6.366 1.00 49.50 205 ASP B O 1
ATOM 2135 N N . ALA B 2 108 ? 137.530 -5.588 8.484 1.00 52.63 206 ALA B N 1
ATOM 2136 C CA . ALA B 2 108 ? 138.850 -5.098 8.034 1.00 49.42 206 ALA B CA 1
ATOM 2137 C C . ALA B 2 108 ? 139.946 -6.139 8.128 1.00 49.80 206 ALA B C 1
ATOM 2138 O O . ALA B 2 108 ? 141.093 -5.778 8.365 1.00 48.37 206 ALA B O 1
ATOM 2140 N N . SER B 2 109 ? 139.616 -7.428 7.966 1.00 53.30 207 SER B N 1
ATOM 2141 C CA . SER B 2 109 ? 140.631 -8.475 8.045 1.00 53.64 207 SER B CA 1
ATOM 2142 C C . SER B 2 109 ? 141.426 -8.582 6.761 1.00 50.81 207 SER B C 1
ATOM 2143 O O . SER B 2 109 ? 142.563 -9.072 6.751 1.00 50.03 207 SER B O 1
ATOM 2146 N N . GLY B 2 110 ? 140.837 -8.056 5.686 1.00 48.44 208 GLY B N 1
ATOM 2147 C CA . GLY B 2 110 ? 141.409 -8.117 4.366 1.00 46.06 208 GLY B CA 1
ATOM 2148 C C . GLY B 2 110 ? 141.217 -6.733 3.835 1.00 43.07 208 GLY B C 1
ATOM 2149 O O . GLY B 2 110 ? 141.329 -5.754 4.585 1.00 43.25 208 GLY B O 1
ATOM 2150 N N . THR B 2 111 ? 140.905 -6.620 2.551 1.00 41.48 209 THR B N 1
ATOM 2151 C CA . THR B 2 111 ? 140.613 -5.314 1.987 1.00 37.58 209 THR B CA 1
ATOM 2152 C C . THR B 2 111 ? 139.109 -5.081 2.111 1.00 38.79 209 THR B C 1
ATOM 2153 O O . THR B 2 111 ? 138.317 -5.869 1.573 1.00 38.63 209 THR B O 1
ATOM 2157 N N . ASN B 2 112 ? 138.712 -4.033 2.823 1.00 37.56 210 ASN B N 1
ATOM 2158 C CA . ASN B 2 112 ? 137.301 -3.834 3.143 1.00 39.80 210 ASN B CA 1
ATOM 2159 C C . ASN B 2 112 ? 136.551 -3.411 1.879 1.00 37.94 210 ASN B C 1
ATOM 2160 O O . ASN B 2 112 ? 136.811 -2.349 1.307 1.00 33.57 210 ASN B O 1
ATOM 2165 N N . LEU B 2 113 ? 135.600 -4.232 1.447 1.00 39.99 211 LEU B N 1
ATOM 2166 C CA . LEU B 2 113 ? 134.858 -3.876 0.229 1.00 40.27 211 LEU B CA 1
ATOM 2167 C C . LEU B 2 113 ? 134.105 -2.537 0.374 1.00 39.26 211 LEU B C 1
ATOM 2168 O O . LEU B 2 113 ? 134.081 -1.741 -0.542 1.00 37.16 211 LEU B O 1
ATOM 2173 N N . PHE B 2 114 ? 133.472 -2.322 1.517 1.00 42.14 212 PHE B N 1
ATOM 2174 C CA . PHE B 2 114 ? 132.586 -1.167 1.673 1.00 42.75 212 PHE B CA 1
ATOM 2175 C C . PHE B 2 114 ? 133.373 0.133 1.500 1.00 39.21 212 PHE B C 1
ATOM 2176 O O . PHE B 2 114 ? 132.947 1.007 0.783 1.00 38.07 212 PHE B O 1
ATOM 2184 N N . LEU B 2 115 ? 134.496 0.235 2.216 1.00 39.40 213 LEU B N 1
ATOM 2185 C CA . LEU B 2 115 ? 135.391 1.408 2.204 1.00 37.04 213 LEU B CA 1
ATOM 2186 C C . LEU B 2 115 ? 135.926 1.665 0.775 1.00 32.80 213 LEU B C 1
ATOM 2187 O O . LEU B 2 115 ? 135.928 2.818 0.259 1.00 31.05 213 LEU B O 1
ATOM 2192 N N . VAL B 2 116 ? 136.324 0.622 0.078 1.00 31.95 214 VAL B N 1
ATOM 2193 C CA . VAL B 2 116 ? 136.853 0.819 -1.299 1.00 29.78 214 VAL B CA 1
ATOM 2194 C C . VAL B 2 116 ? 135.711 1.168 -2.312 1.00 29.94 214 VAL B C 1
ATOM 2195 O O . VAL B 2 116 ? 135.829 2.139 -3.066 1.00 29.09 214 VAL B O 1
ATOM 2199 N N . ALA B 2 117 ? 134.587 0.440 -2.283 1.00 30.76 215 ALA B N 1
ATOM 2200 C CA . ALA B 2 117 ? 133.385 0.865 -3.034 1.00 32.11 215 ALA B CA 1
ATOM 2201 C C . ALA B 2 117 ? 133.002 2.338 -2.775 1.00 31.33 215 ALA B C 1
ATOM 2202 O O . ALA B 2 117 ? 132.631 3.057 -3.701 1.00 31.86 215 ALA B O 1
ATOM 2204 N N . ALA B 2 118 ? 133.044 2.769 -1.511 1.00 32.13 216 ALA B N 1
ATOM 2205 C CA . ALA B 2 118 ? 132.591 4.128 -1.207 1.00 30.26 216 ALA B CA 1
ATOM 2206 C C . ALA B 2 118 ? 133.471 5.167 -1.848 1.00 27.51 216 ALA B C 1
ATOM 2207 O O . ALA B 2 118 ? 132.939 6.184 -2.309 1.00 28.25 216 ALA B O 1
ATOM 2209 N N . HIS B 2 119 ? 134.799 4.944 -1.849 1.00 24.63 217 HIS B N 1
ATOM 2210 C CA . HIS B 2 119 ? 135.784 5.785 -2.573 1.00 22.23 217 HIS B CA 1
ATOM 2211 C C . HIS B 2 119 ? 135.489 5.794 -4.049 1.00 20.76 217 HIS B C 1
ATOM 2212 O O . HIS B 2 119 ? 135.293 6.860 -4.649 1.00 20.05 217 HIS B O 1
ATOM 2219 N N . GLU B 2 120 ? 135.322 4.604 -4.598 1.00 22.53 218 GLU B N 1
ATOM 2220 C CA . GLU B 2 120 ? 135.271 4.466 -6.064 1.00 22.97 218 GLU B CA 1
ATOM 2221 C C . GLU B 2 120 ? 133.941 5.062 -6.560 1.00 24.43 218 GLU B C 1
ATOM 2222 O O . GLU B 2 120 ? 133.880 5.658 -7.608 1.00 22.78 218 GLU B O 1
ATOM 2228 N N . LEU B 2 121 ? 132.887 4.926 -5.771 1.00 26.00 219 LEU B N 1
ATOM 2229 C CA . LEU B 2 121 ? 131.602 5.531 -6.084 1.00 27.30 219 LEU B CA 1
ATOM 2230 C C . LEU B 2 121 ? 131.697 7.057 -6.127 1.00 26.89 219 LEU B C 1
ATOM 2231 O O . LEU B 2 121 ? 130.994 7.702 -6.922 1.00 27.73 219 LEU B O 1
ATOM 2236 N N . GLY B 2 122 ? 132.593 7.639 -5.321 1.00 25.76 220 GLY B N 1
ATOM 2237 C CA . GLY B 2 122 ? 132.937 9.081 -5.402 1.00 23.95 220 GLY B CA 1
ATOM 2238 C C . GLY B 2 122 ? 133.349 9.477 -6.817 1.00 23.80 220 GLY B C 1
ATOM 2239 O O . GLY B 2 122 ? 132.822 10.430 -7.360 1.00 24.73 220 GLY B O 1
ATOM 2240 N N . HIS B 2 123 ? 134.283 8.740 -7.424 1.00 21.89 221 HIS B N 1
ATOM 2241 C CA . HIS B 2 123 ? 134.663 8.951 -8.854 1.00 22.86 221 HIS B CA 1
ATOM 2242 C C . HIS B 2 123 ? 133.482 8.725 -9.814 1.00 24.78 221 HIS B C 1
ATOM 2243 O O . HIS B 2 123 ? 133.285 9.507 -10.786 1.00 24.65 221 HIS B O 1
ATOM 2250 N N . SER B 2 124 ? 132.697 7.665 -9.575 1.00 25.16 222 SER B N 1
ATOM 2251 C CA . SER B 2 124 ? 131.486 7.442 -10.408 1.00 27.68 222 SER B CA 1
ATOM 2252 C C . SER B 2 124 ? 130.578 8.639 -10.451 1.00 27.88 222 SER B C 1
ATOM 2253 O O . SER B 2 124 ? 129.890 8.859 -11.419 1.00 29.49 222 SER B O 1
ATOM 2256 N N . LEU B 2 125 ? 130.512 9.377 -9.344 1.00 27.97 223 LEU B N 1
ATOM 2257 C CA . LEU B 2 125 ? 129.690 10.598 -9.256 1.00 27.54 223 LEU B CA 1
ATOM 2258 C C . LEU B 2 125 ? 130.386 11.884 -9.717 1.00 26.96 223 LEU B C 1
ATOM 2259 O O . LEU B 2 125 ? 129.732 12.930 -9.930 1.00 28.05 223 LEU B O 1
ATOM 2264 N N . GLY B 2 126 ? 131.707 11.832 -9.894 1.00 26.79 224 GLY B N 1
ATOM 2265 C CA . GLY B 2 126 ? 132.454 13.022 -10.379 1.00 24.73 224 GLY B CA 1
ATOM 2266 C C . GLY B 2 126 ? 133.596 13.523 -9.483 1.00 23.56 224 GLY B C 1
ATOM 2267 O O . GLY B 2 126 ? 134.273 14.527 -9.815 1.00 24.02 224 GLY B O 1
ATOM 2268 N N . LEU B 2 127 ? 133.830 12.883 -8.339 1.00 23.89 225 LEU B N 1
ATOM 2269 C CA . LEU B 2 127 ? 134.869 13.408 -7.390 1.00 22.19 225 LEU B CA 1
ATOM 2270 C C . LEU B 2 127 ? 136.218 12.983 -7.943 1.00 24.13 225 LEU B C 1
ATOM 2271 O O . LEU B 2 127 ? 136.342 11.933 -8.618 1.00 25.15 225 LEU B O 1
ATOM 2276 N N . PHE B 2 128 ? 137.208 13.813 -7.693 1.00 24.13 226 PHE B N 1
ATOM 2277 C CA . PHE B 2 128 ? 138.617 13.493 -7.994 1.00 25.32 226 PHE B CA 1
ATOM 2278 C C . PHE B 2 128 ? 139.298 13.134 -6.669 1.00 23.60 226 PHE B C 1
ATOM 2279 O O . PHE B 2 128 ? 138.642 13.142 -5.622 1.00 23.23 226 PHE B O 1
ATOM 2287 N N . HIS B 2 129 ? 140.599 12.811 -6.702 1.00 21.80 227 HIS B N 1
ATOM 2288 C CA . HIS B 2 129 ? 141.311 12.551 -5.463 1.00 21.31 227 HIS B CA 1
ATOM 2289 C C . HIS B 2 129 ? 141.492 13.773 -4.606 1.00 23.89 227 HIS B C 1
ATOM 2290 O O . HIS B 2 129 ? 141.751 14.892 -5.117 1.00 24.33 227 HIS B O 1
ATOM 2297 N N . SER B 2 130 ? 141.507 13.528 -3.296 1.00 22.70 228 SER B N 1
ATOM 2298 C CA . SER B 2 130 ? 141.745 14.583 -2.322 1.00 24.83 228 SER B CA 1
ATOM 2299 C C . SER B 2 130 ? 143.186 14.475 -1.794 1.00 24.16 228 SER B C 1
ATOM 2300 O O . SER B 2 130 ? 143.702 13.367 -1.597 1.00 23.31 228 SER B O 1
ATOM 2303 N N . ALA B 2 131 ? 143.792 15.611 -1.487 1.00 27.29 229 ALA B N 1
ATOM 2304 C CA . ALA B 2 131 ? 145.085 15.627 -0.798 1.00 30.62 229 ALA B CA 1
ATOM 2305 C C . ALA B 2 131 ? 144.988 15.433 0.723 1.00 33.55 229 ALA B C 1
ATOM 2306 O O . ALA B 2 131 ? 146.015 15.267 1.411 1.00 37.35 229 ALA B O 1
ATOM 2308 N N . ASN B 2 132 ? 143.774 15.466 1.283 1.00 34.07 230 ASN B N 1
ATOM 2309 C CA . ASN B 2 132 ? 143.605 15.378 2.767 1.00 35.36 230 ASN B CA 1
ATOM 2310 C C . ASN B 2 132 ? 143.606 13.885 3.191 1.00 34.27 230 ASN B C 1
ATOM 2311 O O . ASN B 2 132 ? 142.711 13.124 2.852 1.00 29.66 230 ASN B O 1
ATOM 2316 N N . THR B 2 133 ? 144.626 13.474 3.927 1.00 35.79 231 THR B N 1
ATOM 2317 C CA . THR B 2 133 ? 144.752 12.098 4.373 1.00 36.06 231 THR B CA 1
ATOM 2318 C C . THR B 2 133 ? 143.503 11.640 5.122 1.00 38.02 231 THR B C 1
ATOM 2319 O O . THR B 2 133 ? 143.350 10.451 5.384 1.00 38.98 231 THR B O 1
ATOM 2323 N N . GLU B 2 134 ? 142.652 12.572 5.560 1.00 38.25 232 GLU B N 1
ATOM 2324 C CA . GLU B 2 134 ? 141.442 12.118 6.256 1.00 40.40 232 GLU B CA 1
ATOM 2325 C C . GLU B 2 134 ? 140.190 11.968 5.409 1.00 37.28 232 GLU B C 1
ATOM 2326 O O . GLU B 2 134 ? 139.207 11.419 5.886 1.00 38.16 232 GLU B O 1
ATOM 2332 N N . ALA B 2 135 ? 140.261 12.407 4.148 1.00 32.77 233 ALA B N 1
ATOM 2333 C CA . ALA B 2 135 ? 139.193 12.186 3.178 1.00 30.64 233 ALA B CA 1
ATOM 2334 C C . ALA B 2 135 ? 139.105 10.769 2.621 1.00 28.85 233 ALA B C 1
ATOM 2335 O O . ALA B 2 135 ? 140.123 10.107 2.379 1.00 26.73 233 ALA B O 1
ATOM 2337 N N . LEU B 2 136 ? 137.854 10.370 2.323 1.00 29.05 234 LEU B N 1
ATOM 2338 C CA . LEU B 2 136 ? 137.556 9.148 1.638 1.00 27.64 234 LEU B CA 1
ATOM 2339 C C . LEU B 2 136 ? 138.195 9.115 0.260 1.00 25.03 234 LEU B C 1
ATOM 2340 O O . LEU B 2 136 ? 138.618 8.046 -0.187 1.00 26.53 234 LEU B O 1
ATOM 2345 N N . MET B 2 137 ? 138.130 10.258 -0.386 1.00 22.39 235 MET B N 1
ATOM 2346 C CA . MET B 2 137 ? 138.737 10.560 -1.721 1.00 20.89 235 MET B CA 1
ATOM 2347 C C . MET B 2 137 ? 140.251 10.588 -1.697 1.00 21.61 235 MET B C 1
ATOM 2348 O O . MET B 2 137 ? 140.848 10.777 -2.741 1.00 21.96 235 MET B O 1
ATOM 2353 N N . TYR B 2 138 ? 140.878 10.388 -0.510 1.00 23.11 236 TYR B N 1
ATOM 2354 C CA . TYR B 2 138 ? 142.322 10.173 -0.429 1.00 23.36 236 TYR B CA 1
ATOM 2355 C C . TYR B 2 138 ? 142.599 8.919 -1.222 1.00 24.68 236 TYR B C 1
ATOM 2356 O O . TYR B 2 138 ? 141.856 7.925 -1.068 1.00 26.10 236 TYR B O 1
ATOM 2365 N N . PRO B 2 139 ? 143.639 8.925 -2.101 1.00 25.97 237 PRO B N 1
ATOM 2366 C CA . PRO B 2 139 ? 143.814 7.712 -2.916 1.00 25.82 237 PRO B CA 1
ATOM 2367 C C . PRO B 2 139 ? 144.475 6.540 -2.274 1.00 26.75 237 PRO B C 1
ATOM 2368 O O . PRO B 2 139 ? 144.690 5.551 -2.963 1.00 28.69 237 PRO B O 1
ATOM 2372 N N . LEU B 2 140 ? 144.889 6.641 -1.014 1.00 25.18 238 LEU B N 1
ATOM 2373 C CA . LEU B 2 140 ? 145.511 5.498 -0.378 1.00 25.79 238 LEU B CA 1
ATOM 2374 C C . LEU B 2 140 ? 144.449 4.865 0.512 1.00 28.86 238 LEU B C 1
ATOM 2375 O O . LEU B 2 140 ? 143.531 5.592 0.935 1.00 30.38 238 LEU B O 1
ATOM 2380 N N . TYR B 2 141 ? 144.498 3.536 0.645 1.00 28.99 239 TYR B N 1
ATOM 2381 C CA . TYR B 2 141 ? 143.502 2.773 1.352 1.00 30.97 239 TYR B CA 1
ATOM 2382 C C . TYR B 2 141 ? 143.778 3.163 2.796 1.00 34.67 239 TYR B C 1
ATOM 2383 O O . TYR B 2 141 ? 144.754 2.713 3.414 1.00 33.07 239 TYR B O 1
ATOM 2392 N N . ASN B 2 142 ? 142.915 4.079 3.250 1.00 38.88 240 ASN B N 1
ATOM 2393 C CA . ASN B 2 142 ? 143.215 5.118 4.284 1.00 44.17 240 ASN B CA 1
ATOM 2394 C C . ASN B 2 142 ? 142.222 5.170 5.432 1.00 46.82 240 ASN B C 1
ATOM 2395 O O . ASN B 2 142 ? 142.301 6.083 6.240 1.00 48.82 240 ASN B O 1
ATOM 2400 N N . SER B 2 143 ? 141.226 4.276 5.461 1.00 48.36 241 SER B N 1
ATOM 2401 C CA . SER B 2 143 ? 140.001 4.547 6.262 1.00 51.44 241 SER B CA 1
ATOM 2402 C C . SER B 2 143 ? 139.666 3.432 7.243 1.00 54.25 241 SER B C 1
ATOM 2403 O O . SER B 2 143 ? 138.782 3.595 8.091 1.00 57.44 241 SER B O 1
ATOM 2406 N N . PHE B 2 144 ? 140.391 2.310 7.112 1.00 53.78 242 PHE B N 1
ATOM 2407 C CA . PHE B 2 144 ? 140.043 1.032 7.734 1.00 55.89 242 PHE B CA 1
ATOM 2408 C C . PHE B 2 144 ? 139.947 1.119 9.255 1.00 59.73 242 PHE B C 1
ATOM 2409 O O . PHE B 2 144 ? 139.346 0.242 9.914 1.00 60.95 242 PHE B O 1
ATOM 2417 N N . THR B 2 145 ? 140.529 2.174 9.811 1.00 59.82 243 THR B N 1
ATOM 2418 C CA . THR B 2 145 ? 140.559 2.312 11.258 1.00 64.55 243 THR B CA 1
ATOM 2419 C C . THR B 2 145 ? 139.220 2.835 11.842 1.00 66.85 243 THR B C 1
ATOM 2420 O O . THR B 2 145 ? 138.967 2.708 13.070 1.00 71.52 243 THR B O 1
ATOM 2424 N N . GLU B 2 146 ? 138.347 3.351 10.974 1.00 63.87 244 GLU B N 1
ATOM 2425 C CA . GLU B 2 146 ? 137.095 4.004 11.416 1.00 66.06 244 GLU B CA 1
ATOM 2426 C C . GLU B 2 146 ? 135.762 3.305 11.033 1.00 65.97 244 GLU B C 1
ATOM 2427 O O . GLU B 2 146 ? 134.701 3.907 11.144 1.00 68.17 244 GLU B O 1
ATOM 2433 N N . LEU B 2 147 ? 135.828 2.038 10.641 1.00 65.05 245 LEU B N 1
ATOM 2434 C CA . LEU B 2 147 ? 134.720 1.263 10.038 1.00 64.99 245 LEU B CA 1
ATOM 2435 C C . LEU B 2 147 ? 133.399 1.179 10.813 1.00 69.57 245 LEU B C 1
ATOM 2436 O O . LEU B 2 147 ? 132.317 1.374 10.228 1.00 69.19 245 LEU B O 1
ATOM 2441 N N . ALA B 2 148 ? 133.500 0.879 12.114 1.00 73.14 246 ALA B N 1
ATOM 2442 C CA . ALA B 2 148 ? 132.348 0.733 13.025 1.00 78.41 246 ALA B CA 1
ATOM 2443 C C . ALA B 2 148 ? 131.390 1.933 13.099 1.00 78.90 246 ALA B C 1
ATOM 2444 O O . ALA B 2 148 ? 130.213 1.755 13.455 1.00 83.37 246 ALA B O 1
ATOM 2446 N N . GLN B 2 149 ? 131.906 3.136 12.839 1.00 75.22 247 GLN B N 1
ATOM 2447 C CA . GLN B 2 149 ? 131.105 4.372 12.842 1.00 74.95 247 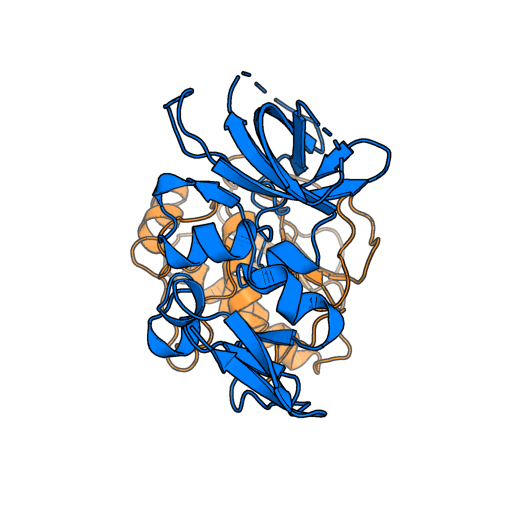GLN B CA 1
ATOM 2448 C C . GLN B 2 149 ? 131.541 5.251 11.682 1.00 69.19 247 GLN B C 1
ATOM 2449 O O . GLN B 2 149 ? 131.869 6.437 11.834 1.00 68.12 247 GLN B O 1
ATOM 2455 N N . PHE B 2 150 ? 131.545 4.665 10.501 1.00 64.75 248 PHE B N 1
ATOM 2456 C CA . PHE B 2 150 ? 131.997 5.417 9.371 1.00 59.49 248 PHE B CA 1
ATOM 2457 C C . PHE B 2 150 ? 131.229 6.729 9.087 1.00 59.18 248 PHE B C 1
ATOM 2458 O O . PHE B 2 150 ? 129.993 6.751 9.029 1.00 60.60 248 PHE B O 1
ATOM 2466 N N . ARG B 2 151 ? 131.986 7.799 8.875 1.00 57.51 249 ARG B N 1
ATOM 2467 C CA . ARG B 2 151 ? 131.416 9.082 8.436 1.00 57.81 249 ARG B CA 1
ATOM 2468 C C . ARG B 2 151 ? 132.281 9.795 7.401 1.00 53.03 249 ARG B C 1
ATOM 2469 O O . ARG B 2 151 ? 133.487 9.975 7.593 1.00 51.85 249 ARG B O 1
ATOM 2477 N N . LEU B 2 152 ? 131.651 10.199 6.297 1.00 50.72 250 LEU B N 1
ATOM 2478 C CA . LEU B 2 152 ? 132.249 11.107 5.333 1.00 47.18 250 LEU B CA 1
ATOM 2479 C C . LEU B 2 152 ? 132.945 12.316 5.952 1.00 47.48 250 LEU B C 1
ATOM 2480 O O . LEU B 2 152 ? 132.382 13.006 6.804 1.00 52.17 250 LEU B O 1
ATOM 2485 N N . SER B 2 153 ? 134.183 12.547 5.548 1.00 45.29 251 SER B N 1
ATOM 2486 C CA . SER B 2 153 ? 134.875 13.823 5.755 1.00 45.93 251 SER B CA 1
ATOM 2487 C C . SER B 2 153 ? 134.034 15.036 5.329 1.00 45.14 251 SER B C 1
ATOM 2488 O O . SER B 2 153 ? 133.330 14.992 4.277 1.00 43.79 251 SER B O 1
ATOM 2491 N N . GLN B 2 154 ? 134.171 16.147 6.064 1.00 45.23 252 GLN B N 1
ATOM 2492 C CA . GLN B 2 154 ? 133.617 17.404 5.553 1.00 43.84 252 GLN B CA 1
ATOM 2493 C C . GLN B 2 154 ? 134.200 17.743 4.169 1.00 39.10 252 GLN B C 1
ATOM 2494 O O . GLN B 2 154 ? 133.494 18.308 3.387 1.00 38.18 252 GLN B O 1
ATOM 2500 N N . ASP B 2 155 ? 135.458 17.376 3.901 1.00 36.23 253 ASP B N 1
ATOM 2501 C CA A ASP B 2 155 ? 136.077 17.596 2.611 0.50 34.40 253 ASP B CA 1
ATOM 2502 C CA B ASP B 2 155 ? 136.109 17.591 2.597 0.50 34.15 253 ASP B CA 1
ATOM 2503 C C . ASP B 2 155 ? 135.310 16.853 1.522 1.00 31.35 253 ASP B C 1
ATOM 2504 O O . ASP B 2 155 ? 135.038 17.414 0.490 1.00 31.69 253 ASP B O 1
ATOM 2513 N N . ASP B 2 156 ? 134.948 15.590 1.790 1.00 30.59 254 ASP B N 1
ATOM 2514 C CA . ASP B 2 156 ? 134.079 14.801 0.909 1.00 30.44 254 ASP B CA 1
ATOM 2515 C C . ASP B 2 156 ? 132.659 15.365 0.778 1.00 30.77 254 ASP B C 1
ATOM 2516 O O . ASP B 2 156 ? 132.121 15.357 -0.330 1.00 29.42 254 ASP B O 1
ATOM 2521 N N . VAL B 2 157 ? 132.054 15.758 1.917 1.00 32.85 255 VAL B N 1
ATOM 2522 C CA . VAL B 2 157 ? 130.764 16.408 1.941 1.00 34.23 255 VAL B CA 1
ATOM 2523 C C . VAL B 2 157 ? 130.848 17.638 1.013 1.00 33.49 255 VAL B C 1
ATOM 2524 O O . VAL B 2 157 ? 130.035 17.715 0.088 1.00 34.47 255 VAL B O 1
ATOM 2528 N N . ASN B 2 158 ? 131.834 18.537 1.227 1.00 32.76 256 ASN B N 1
ATOM 2529 C CA . ASN B 2 158 ? 132.041 19.740 0.385 1.00 32.99 256 ASN B CA 1
ATOM 2530 C C . ASN B 2 158 ? 132.072 19.327 -1.096 1.00 29.10 256 ASN B C 1
ATOM 2531 O O . ASN B 2 158 ? 131.387 19.949 -1.923 1.00 26.94 256 ASN B O 1
ATOM 2536 N N . GLY B 2 159 ? 132.884 18.321 -1.429 1.00 27.03 257 GLY B N 1
ATOM 2537 C CA . GLY B 2 159 ? 133.127 18.022 -2.879 1.00 26.03 257 GLY B CA 1
ATOM 2538 C C . GLY B 2 159 ? 131.828 17.505 -3.488 1.00 27.60 257 GLY B C 1
ATOM 2539 O O . GLY B 2 159 ? 131.466 17.872 -4.621 1.00 27.16 257 GLY B O 1
ATOM 2540 N N . ILE B 2 160 ? 131.117 16.624 -2.767 1.00 28.13 258 ILE B N 1
ATOM 2541 C CA . ILE B 2 160 ? 129.897 16.044 -3.384 1.00 28.99 258 ILE B CA 1
ATOM 2542 C C . ILE B 2 160 ? 128.723 17.068 -3.524 1.00 29.50 258 ILE B C 1
ATOM 2543 O O . ILE B 2 160 ? 128.076 17.208 -4.618 1.00 30.10 258 ILE B O 1
ATOM 2548 N N . GLN B 2 161 ? 128.517 17.842 -2.469 1.00 28.94 259 GLN B N 1
ATOM 2549 C CA . GLN B 2 161 ? 127.549 18.939 -2.506 1.00 29.78 259 GLN B CA 1
ATOM 2550 C C . GLN B 2 161 ? 127.888 20.085 -3.483 1.00 29.16 259 GLN B C 1
ATOM 2551 O O . GLN B 2 161 ? 126.952 20.821 -3.911 1.00 30.91 259 GLN B O 1
ATOM 2557 N N . SER B 2 162 ? 129.180 20.293 -3.815 1.00 27.57 260 SER B N 1
ATOM 2558 C CA . SER B 2 162 ? 129.546 21.261 -4.868 1.00 26.56 260 SER B CA 1
ATOM 2559 C C . SER B 2 162 ? 129.018 20.797 -6.268 1.00 26.70 260 SER B C 1
ATOM 2560 O O . SER B 2 162 ? 128.832 21.630 -7.150 1.00 27.80 260 SER B O 1
ATOM 2563 N N . LEU B 2 163 ? 128.888 19.492 -6.449 1.00 27.63 261 LEU B N 1
ATOM 2564 C CA . LEU B 2 163 ? 128.327 18.917 -7.643 1.00 27.17 261 LEU B CA 1
ATOM 2565 C C . LEU B 2 163 ? 126.794 18.850 -7.609 1.00 30.97 261 LEU B C 1
ATOM 2566 O O . LEU B 2 163 ? 126.133 19.256 -8.574 1.00 32.34 261 LEU B O 1
ATOM 2571 N N . TYR B 2 164 ? 126.236 18.319 -6.527 1.00 31.28 262 TYR B N 1
ATOM 2572 C CA . TYR B 2 164 ? 124.814 17.964 -6.559 1.00 35.87 262 TYR B CA 1
ATOM 2573 C C . TYR B 2 164 ? 123.876 18.756 -5.668 1.00 38.66 262 TYR B C 1
ATOM 2574 O O . TYR B 2 164 ? 122.671 18.477 -5.680 1.00 41.41 262 TYR B O 1
ATOM 2583 N N . GLY B 2 165 ? 124.423 19.718 -4.907 1.00 39.05 263 GLY B N 1
ATOM 2584 C CA . GLY B 2 165 ? 123.639 20.522 -3.945 1.00 43.29 263 GLY B CA 1
ATOM 2585 C C . GLY B 2 165 ? 123.214 19.794 -2.666 1.00 46.02 263 GLY B C 1
ATOM 2586 O O . GLY B 2 165 ? 123.504 18.581 -2.473 1.00 47.78 263 GLY B O 1
#

Secondary structure (DSSP, 8-state):
-EEPPPPHHHHHHH-SEEEEEEE----SEEEEEEEEEEEEE----EEEEESSGGGT--------TT-EEEEEEEEETTEEE--TTS-EEEGGGS-HHHHHIIIIIGGGTTTT-EEEE--SSS---S-TTEEEE-HHHHHSSSSSHHHHH-EEEEEETTEEEEE-/--S-S-SEEEEEE----TTS-HHHHHHHHHHHHHHHHTTSS-EEEE-SSS--SEEEEEE-SS-SSSS---SSSSEEEEE--SSSTTTT-EEEETTS-EESSSSSEEHHHHHHHHHHHHHT----S-TTSTT-SBS--GGGGGG----HHHHHHHHHHH-

Solvent-accessible surface area: 15674 Å² total; per-residue (Å²): 0,4,0,28,1,28,1,0,4,36,6,14,36,94,14,60,10,0,0,48,0,69,14,106,198,132,68,80,84,64,127,37,83,4,136,57,60,91,20,28,55,36,191,94,159,50,0,39,0,8,39,49,22,5,2,8,3,32,108,30,119,30,194,82,176,76,51,41,7,0,0,3,3,109,83,86,138,66,73,5,33,1,46,21,14,34,27,30,16,39,24,118,55,9,10,139,36,8,56,150,2,1,82,136,35,7,82,81,0,43,172,105,11,59,12,69,24,6,28,24,108,88,20,130,128,118,40,36,35,36,6,50,7,22,7,15,82,117,150,42,20,20,125,10,131,29,5,79,64,36,4,0,15,50,182,110,134,54,65,6,42,59,55,121,104,105,74,13,212,96,54,124,1,35,13,52,8,65,63,44,2,128,46,22,92,167,117,18,0,25,44,12,0,93,103,0,5,124,16,0,60,120,39,20,74,5,56,24,64,53,65,154,144,49,127,3,29,0,20,1,22,10,18,68,111,123,40,69,8,142,25,69,6,61,4,102,19,92,9,4,0,4,0,10,21,0,7,116,50,62,94,0,10,0,16,0,0,28,50,14,130,1,11,136,66,14,48,16,19,1,0,21,4,1,1,0,3,0,0,0,1,0,0,9,15,136,18,25,80,47,39,130,0,7,5,13,21,16,7,30,6,13,86,53,55,101,123,40,181,27,18,116,67,4,20,88,24,0,76,94,39,23,66

CATH classification: 3.90.370.10 (+1 more: 2.40.50.120)

Sequence (323 aa):
CTCVPPHPQTAFCNSDLVIRAKFVQTTLYQRYEIKMTKMYKGFIRFVYTPAMESVCGYFHRSHNRSEEFLIAGKLQDGLLHITTCSFVAPWNSLSLAQRRGFTKTYTVGCEECTVFPCLSIPCKLQSGTHCLWTDQLLQGSEKGFQSRHLACLPREPGLCTWQSMPKWRKTHLTYRIVNYTPDLPRDAVDSAIEKALKVWEEVTPLTFSRLYEGEADIMISFAVKEHGDFYSFDGPGHSSLAHAYPPGPGLYGDIHFDDDEKWTEDASGTNLFLVAAHELGHSLGLFHSANTEALMYPLYNSFTELAQFRLSQDDDVNGIQSLYG